Protein 9G8V (pdb70)

Organism: Stenotrophomonas maltophilia (NCBI:txid40324)

Secondary structure (DSSP, 8-state):
-----TTHHHH-HHHH-TTTS--HHHHHTT---TT-EEEEEES-B-TT-TTTTTSB---EE----HHHH-SSSSS-EES-B-----B-STTSSSTT---B----HHHHHHHHHH---SSSSS---TTTTSEEEEEE--BTTB--HHHHHHHHHHHTT---TTS---SS--SEEEE---EESPPPHHHHHHHHHHHHTT-EEEEE--SSSSBGGGEETTT-TTSEEEEEE-TTSSBPSS--BSTT--EEEE---GGGG-TTTTSEEEEEE--SSSGGGS-EEEEEE-SHHHHHHHHHHHHHHHHHHHHHTTPPPPPHHHHHHHHHHHSBPPSSPPPTTS---SSB--HHHHHHHHT-

B-factor: mean 20.04, std 7.78, range [9.19, 60.29]

Nearest PDB structures (foldseek):
  5yl7-assembly1_A  TM=9.697E-01  e=1.138E-49  Pseudoalteromonas arctica
  3lpd-assembly1_A  TM=9.713E-01  e=4.997E-46  Dichelobacter nodosus VCS1703A
  3lpc-assembly1_A  TM=9.741E-01  e=4.131E-45  Dichelobacter nodosus
  3ti7-assembly1_A  TM=9.725E-01  e=9.858E-45  Dichelobacter nodosus VCS1703A
  3lpa-as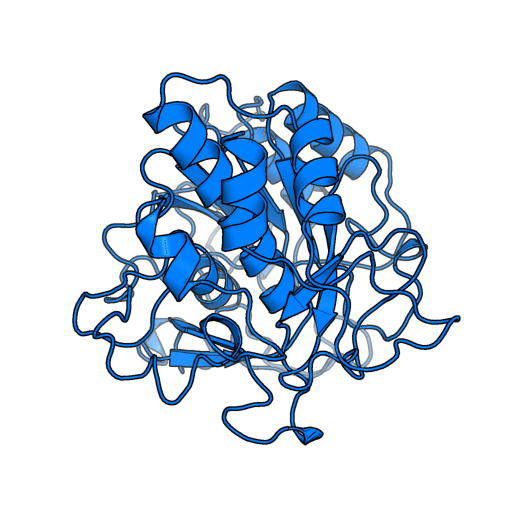sembly1_A  TM=9.717E-01  e=1.724E-44  Dichelobacter nodosus VCS1703A

Foldseek 3Di:
DDAQAPCAVPFALCDPPPFAHQQQVLLVVQFLLAPAEEEEAELFEDAPQVQQPPQEDQAWELQQCCVFQVDDHSDIGTGGHRFFQFAQQAQPLHHRRHGFFGDSLSHFLVFQQAGATSPHHHYHHRSNNHHYRYYHAGHHSGHDPLSSLVSLQQLQQHDDPPDPTNPRRGQEYEAADKDFAADDVSNQVSLVNSLVSQHAYFYELWFQCEASRGMPPLNHPLHAYEWEDFSNLEHAPGTHADPSAAEYGHQANPPVLHPSRRFHKGWGWPARGGDVNTDIDIDTGGGSSNTRSNLRNLLSRQQRSCVVVVHDRDRNVVSSVLQQVQADAGPDDYDPVGHNHRHYGHSNSSNVVSVD

Structure (mmCIF, N/CA/C/O backbone):
data_9G8V
#
_entry.id   9G8V
#
_cell.length_a   60.385
_cell.length_b   86.382
_cell.length_c   131.573
_cell.angle_alpha   90
_cell.angle_beta   90
_cell.angle_gamma   90
#
_symmetry.space_group_name_H-M   'C 2 2 21'
#
loop_
_entity.id
_entity.type
_entity.pdbx_description
1 polymer 'Alkaline serine protease'
2 non-polymer GLYCEROL
3 non-polymer 'CALCIUM ION'
4 non-polymer 'SULFATE ION'
5 water water
#
loop_
_atom_site.group_PDB
_atom_site.id
_atom_site.type_symbol
_atom_site.label_atom_id
_atom_site.label_alt_id
_atom_site.label_comp_id
_atom_site.label_asym_id
_atom_site.label_entity_id
_atom_site.label_seq_id
_atom_site.pdbx_PDB_ins_code
_atom_site.Cartn_x
_atom_site.Cartn_y
_atom_site.Cartn_z
_atom_site.occupancy
_atom_site.B_iso_or_equiv
_atom_site.auth_seq_id
_atom_site.auth_comp_id
_atom_site.auth_asym_id
_atom_site.auth_atom_id
_atom_site.pdbx_PDB_model_num
ATOM 1 N N . LEU A 1 1 ? 4.016 34.057 7.338 1 19.968 1 LEU A N 1
ATOM 2 C CA . LEU A 1 1 ? 5.472 34.384 7.182 1 21.335 1 LEU A CA 1
ATOM 3 C C . LEU A 1 1 ? 6.031 33.589 5.998 1 20.998 1 LEU A C 1
ATOM 4 O O . LEU A 1 1 ? 5.824 32.38 5.942 1 19.814 1 LEU A O 1
ATOM 9 N N . ALA A 1 2 ? 6.704 34.27 5.054 1 21.038 2 ALA A N 1
ATOM 10 C CA . ALA A 1 2 ? 7.386 33.591 3.953 1 21.721 2 ALA A CA 1
ATOM 11 C C . ALA A 1 2 ? 8.879 33.799 4.164 1 20.091 2 ALA A C 1
ATOM 12 O O . ALA A 1 2 ? 9.406 34.859 3.836 1 19.811 2 ALA A O 1
ATOM 14 N N . PRO A 1 3 ? 9.57 32.848 4.837 1 18.928 3 PRO A N 1
ATOM 15 C CA . PRO A 1 3 ? 10.96 33.081 5.252 1 18.656 3 PRO A CA 1
ATOM 16 C C . PRO A 1 3 ? 11.909 33.079 4.053 1 19.281 3 PRO A C 1
ATOM 17 O O . PRO A 1 3 ? 11.576 32.536 2.986 1 17.057 3 PRO A O 1
ATOM 21 N N . ASN A 1 4 ? 13.11 33.645 4.266 1 16.839 4 ASN A N 1
ATOM 22 C CA . ASN A 1 4 ? 14.001 33.91 3.133 1 17.422 4 ASN A CA 1
ATOM 23 C C . ASN A 1 4 ? 15.011 32.76 2.925 1 18.337 4 ASN A C 1
ATOM 24 O O . ASN A 1 4 ? 15.94 32.898 2.124 1 17.9 4 ASN A O 1
ATOM 29 N N . ASP A 1 5 ? 14.85 31.634 3.619 1 15.46 5 ASP A N 1
ATOM 30 C CA . ASP A 1 5 ? 15.826 30.553 3.458 1 14.479 5 ASP A CA 1
ATOM 31 C C . ASP A 1 5 ? 15.905 30.147 1.995 1 15.431 5 ASP A C 1
ATOM 32 O O . ASP A 1 5 ? 14.873 29.84 1.397 1 15.392 5 ASP A O 1
ATOM 37 N N . PRO A 1 6 ? 17.111 30.102 1.372 1 14.478 6 PRO A N 1
ATOM 38 C CA . PRO A 1 6 ? 17.208 29.924 -0.077 1 15.47 6 PRO A CA 1
ATOM 39 C C . PRO A 1 6 ? 16.57 28.664 -0.643 1 17.396 6 PRO A C 1
ATOM 40 O O . PRO A 1 6 ? 16.108 28.677 -1.783 1 17.186 6 PRO A O 1
ATOM 44 N N . TYR A 1 7 ? 16.595 27.552 0.114 1 15.539 7 TYR A N 1
ATOM 45 C CA . TYR A 1 7 ? 16.042 26.335 -0.447 1 14.021 7 TYR A CA 1
ATOM 46 C C . TYR A 1 7 ? 14.591 26.092 -0.008 1 15.934 7 TYR A C 1
ATOM 47 O O . TYR A 1 7 ? 14.013 25.072 -0.398 1 18.308 7 TYR A O 1
ATOM 56 N N . TYR A 1 8 ? 13.989 27 0.771 1 15.259 8 TYR A N 1
ATOM 57 C CA . TYR A 1 8 ? 12.666 26.717 1.338 1 16.146 8 TYR A CA 1
ATOM 58 C C . TYR A 1 8 ? 11.562 26.601 0.27 1 17.19 8 TYR A C 1
ATOM 59 O O . TYR A 1 8 ? 10.773 25.652 0.279 1 16.479 8 TYR A O 1
ATOM 68 N N A GLN A 1 9 ? 11.506 27.564 -0.658 0.2 15.996 9 GLN A N 1
ATOM 69 N N B GLN A 1 9 ? 11.498 27.591 -0.635 0.3 17.067 9 GLN A N 1
ATOM 70 N N C GLN A 1 9 ? 11.524 27.581 -0.631 0.5 18.257 9 GLN A N 1
ATOM 71 C CA A GLN A 1 9 ? 10.419 27.576 -1.632 0.2 14.954 9 GLN A CA 1
ATOM 72 C CA B GLN A 1 9 ? 10.494 27.617 -1.699 0.3 16.874 9 GLN A CA 1
ATOM 73 C CA C GLN A 1 9 ? 10.471 27.641 -1.638 0.5 18.766 9 GLN A CA 1
ATOM 74 C C A GLN A 1 9 ? 10.466 26.335 -2.533 0.2 15.741 9 GLN A C 1
ATOM 75 C C B GLN A 1 9 ? 10.49 26.315 -2.494 0.3 16.757 9 GLN A C 1
ATOM 76 C C C GLN A 1 9 ? 10.477 26.391 -2.541 0.5 17.766 9 GLN A C 1
ATOM 77 O O A GLN A 1 9 ? 9.434 25.685 -2.742 0.2 16.244 9 GLN A O 1
ATOM 78 O O B GLN A 1 9 ? 9.461 25.634 -2.617 0.3 17.477 9 GLN A O 1
ATOM 79 O O C GLN A 1 9 ? 9.424 25.761 -2.751 0.5 19.185 9 GLN A O 1
ATOM 95 N N . ALA A 1 10 ? 11.656 25.996 -3.06 1 16.629 10 ALA A N 1
ATOM 96 C CA . ALA A 1 10 ? 11.762 24.919 -4.02 1 17.886 10 ALA A CA 1
ATOM 97 C C . ALA A 1 10 ? 11.558 23.558 -3.377 1 17.728 10 ALA A C 1
ATOM 98 O O . ALA A 1 10 ? 10.954 22.708 -4.013 1 18.425 10 ALA A O 1
ATOM 100 N N . TYR A 1 11 ? 12.089 23.373 -2.156 1 15.658 11 TYR A N 1
ATOM 101 C CA . TYR A 1 11 ? 12.289 22.033 -1.618 1 14.283 11 TYR A CA 1
ATOM 102 C C . TYR A 1 11 ? 11.193 21.678 -0.611 1 16.413 11 TYR A C 1
ATOM 103 O O . TYR A 1 11 ? 10.82 20.493 -0.472 1 15.194 11 TYR A O 1
ATOM 112 N N . GLN A 1 12 ? 10.72 22.68 0.169 1 13.983 12 GLN A N 1
ATOM 113 C CA . GLN A 1 12 ? 10.044 22.36 1.44 1 12.962 12 GLN A CA 1
ATOM 114 C C . GLN A 1 12 ? 8.499 22.378 1.344 1 15.712 12 GLN A C 1
ATOM 115 O O . GLN A 1 12 ? 7.79 23.004 2.162 1 14.016 12 GLN A O 1
ATOM 121 N N . TRP A 1 13 ? 7.997 21.489 0.492 1 16.624 13 TRP A N 1
ATOM 122 C CA . TRP A 1 13 ? 6.57 21.35 0.22 1 16.685 13 TRP A CA 1
ATOM 123 C C . TRP A 1 13 ? 5.862 20.919 1.491 1 15.048 13 TRP A C 1
ATOM 124 O O . TRP A 1 13 ? 4.708 21.278 1.719 1 14.777 13 TRP A O 1
ATOM 135 N N . HIS A 1 14 ? 6.62 20.22 2.355 1 12.538 14 HIS A N 1
ATOM 136 C CA . HIS A 1 14 ? 6.023 19.702 3.592 1 12.461 14 HIS A CA 1
ATOM 137 C C . HIS A 1 14 ? 5.619 20.821 4.539 1 14.503 14 HIS A C 1
ATOM 138 O O . HIS A 1 14 ? 4.795 20.575 5.447 1 13.134 14 HIS A O 1
ATOM 145 N N . LEU A 1 15 ? 6.217 22.004 4.344 1 12.861 15 LEU A N 1
ATOM 146 C CA . LEU A 1 15 ? 5.889 23.179 5.157 1 13.236 15 LEU A CA 1
ATOM 147 C C . LEU A 1 15 ? 4.756 23.998 4.546 1 13.365 15 LEU A C 1
ATOM 148 O O . LEU A 1 15 ? 3.932 24.529 5.295 1 18.166 15 LEU A O 1
ATOM 153 N N . HIS A 1 16 ? 4.75 24.163 3.217 1 13.099 16 HIS A N 1
ATOM 154 C CA . HIS A 1 16 ? 3.952 25.222 2.583 1 13.648 16 HIS A CA 1
ATOM 155 C C . HIS A 1 16 ? 3.034 24.702 1.466 1 15.943 16 HIS A C 1
ATOM 156 O O . HIS A 1 16 ? 2.248 25.492 0.966 1 16.799 16 HIS A O 1
ATOM 163 N N . ASN A 1 17 ? 3.076 23.412 1.071 1 14.093 17 ASN A N 1
ATOM 164 C CA . ASN A 1 17 ? 2.232 22.954 -0.042 1 14.341 17 ASN A CA 1
ATOM 165 C C . ASN A 1 17 ? 0.77 22.882 0.416 1 15.339 17 ASN A C 1
ATOM 166 O O . ASN A 1 17 ? 0.481 22.51 1.543 1 16.513 17 ASN A O 1
ATOM 171 N N . ALA A 1 18 ? -0.177 23.251 -0.466 1 17.194 18 ALA A N 1
ATOM 172 C CA . ALA A 1 18 ? -1.579 23.359 -0.07 1 18.47 18 ALA A CA 1
ATOM 173 C C . ALA A 1 18 ? -2.255 22.01 0.123 1 24.421 18 ALA A C 1
ATOM 174 O O . ALA A 1 18 ? -3.211 21.927 0.941 1 24.477 18 ALA A O 1
ATOM 176 N N . THR A 1 19 ? -1.767 20.922 -0.535 1 18.734 19 THR A N 1
ATOM 177 C CA . THR A 1 19 ? -2.388 19.62 -0.272 1 21.547 19 THR A CA 1
ATOM 178 C C . THR A 1 19 ? -1.608 18.761 0.722 1 24.182 19 THR A C 1
ATOM 179 O O . THR A 1 19 ? -2.199 17.949 1.438 1 25.672 19 THR A O 1
ATOM 183 N N . GLY A 1 20 ? -0.283 18.852 0.711 1 19.307 20 GLY A N 1
ATOM 184 C CA . GLY A 1 20 ? 0.519 17.952 1.531 1 18.677 20 GLY A CA 1
ATOM 185 C C . GLY A 1 20 ? 1.259 18.665 2.664 1 16.36 20 GLY A C 1
ATOM 186 O O . GLY A 1 20 ? 1.926 18.01 3.462 1 16.654 20 GLY A O 1
ATOM 187 N N . GLY A 1 21 ? 1.176 20 2.755 1 15.17 21 GLY A N 1
ATOM 188 C CA . GLY A 1 21 ? 1.959 20.67 3.781 1 12.827 21 GLY A CA 1
ATOM 189 C C . GLY A 1 21 ? 1.172 20.88 5.085 1 14.132 21 GLY A C 1
ATOM 190 O O . GLY A 1 21 ? -0.023 20.532 5.155 1 15.448 21 GLY A O 1
ATOM 191 N N . ILE A 1 22 ? 1.842 21.454 6.116 1 13.86 22 ILE A N 1
ATOM 192 C CA . ILE A 1 22 ? 1.269 21.551 7.468 1 13.675 22 ILE A CA 1
ATOM 193 C C . ILE A 1 22 ? 0.78 22.971 7.768 1 14.848 22 ILE A C 1
ATOM 194 O O . ILE A 1 22 ? 0.561 23.346 8.935 1 15.006 22 ILE A O 1
ATOM 199 N N . ASN A 1 23 ? 0.666 23.781 6.708 1 15.78 23 ASN A N 1
ATOM 200 C CA . ASN A 1 23 ? 0.172 25.138 6.899 1 14.791 23 ASN A CA 1
ATOM 201 C C . ASN A 1 23 ? 1.125 25.963 7.774 1 16.182 23 ASN A C 1
ATOM 202 O O . ASN A 1 23 ? 0.702 26.797 8.602 1 15.787 23 ASN A O 1
ATOM 207 N N . ALA A 1 24 ? 2.446 25.772 7.617 1 13.799 24 ALA A N 1
ATOM 208 C CA . ALA A 1 24 ? 3.375 26.497 8.474 1 15.981 24 ALA A CA 1
ATOM 209 C C . ALA A 1 24 ? 3.408 28.022 8.255 1 15.289 24 ALA A C 1
ATOM 210 O O . ALA A 1 24 ? 3.539 28.745 9.227 1 15.448 24 ALA A O 1
ATOM 212 N N . PRO A 1 25 ? 3.346 28.589 7.031 1 15.796 25 PRO A N 1
ATOM 213 C CA . PRO A 1 25 ? 3.43 30.049 6.873 1 16.067 25 PRO A CA 1
ATOM 214 C C . PRO A 1 25 ? 2.447 30.807 7.766 1 16.104 25 PRO A C 1
ATOM 215 O O . PRO A 1 25 ? 2.824 31.773 8.421 1 18.483 25 PRO A O 1
ATOM 219 N N . SER A 1 26 ? 1.189 30.358 7.812 1 15.655 26 SER A N 1
ATOM 220 C CA . SER A 1 26 ? 0.176 31.044 8.597 1 16.357 26 SER A CA 1
ATOM 221 C C . SER A 1 26 ? 0.425 30.818 10.085 1 15.864 26 SER A C 1
ATOM 222 O O . SER A 1 26 ? 0.254 31.724 10.914 1 17.095 26 SER A O 1
ATOM 225 N N . ALA A 1 27 ? 0.804 29.586 10.451 1 15.02 27 ALA A N 1
ATOM 226 C CA . ALA A 1 27 ? 1.094 29.321 11.861 1 15.141 27 ALA A CA 1
ATOM 227 C C . ALA A 1 27 ? 2.213 30.235 12.367 1 14.475 27 ALA A C 1
ATOM 228 O O . ALA A 1 27 ? 2.155 30.719 13.506 1 14.677 27 ALA A O 1
ATOM 230 N N . TRP A 1 28 ? 3.24 30.467 11.521 1 14.83 28 TRP A N 1
ATOM 231 C CA . TRP A 1 28 ? 4.382 31.282 11.929 1 16.233 28 TRP A CA 1
ATOM 232 C C . TRP A 1 28 ? 4.019 32.745 12.21 1 17.839 28 TRP A C 1
ATOM 233 O O . TRP A 1 28 ? 4.797 33.466 12.878 1 17.658 28 TRP A O 1
ATOM 244 N N . ASP A 1 29 ? 2.88 33.204 11.665 1 18.177 29 ASP A N 1
ATOM 245 C CA . ASP A 1 29 ? 2.386 34.535 12.016 1 17.704 29 ASP A CA 1
ATOM 246 C C . ASP A 1 29 ? 1.929 34.612 13.474 1 19.33 29 ASP A C 1
ATOM 247 O O . ASP A 1 29 ? 1.828 35.711 14.03 1 19.798 29 ASP A O 1
ATOM 252 N N . VAL A 1 30 ? 1.723 33.453 14.107 1 16.801 30 VAL A N 1
ATOM 253 C CA . VAL A 1 30 ? 1.236 33.368 15.48 1 17.078 30 VAL A CA 1
ATOM 254 C C . VAL A 1 30 ? 2.313 32.919 16.46 1 19.401 30 VAL A C 1
ATOM 255 O O . VAL A 1 30 ? 2.444 33.516 17.519 1 18.759 30 VAL A O 1
ATOM 259 N N . SER A 1 31 ? 3.07 31.848 16.143 1 16.943 31 SER A N 1
ATOM 260 C CA . SER A 1 31 ? 4.034 31.337 17.103 1 16.602 31 SER A CA 1
ATOM 261 C C . SER A 1 31 ? 5.198 30.724 16.314 1 16.946 31 SER A C 1
ATOM 262 O O . SER A 1 31 ? 4.96 30.16 15.236 1 15.785 31 SER A O 1
ATOM 265 N N . GLN A 1 32 ? 6.391 30.73 16.918 1 15.913 32 GLN A N 1
ATOM 266 C CA . GLN A 1 32 ? 7.531 30.029 16.336 1 15.397 32 GLN A CA 1
ATOM 267 C C . GLN A 1 32 ? 8.088 29.051 17.357 1 14.478 32 GLN A C 1
ATOM 268 O O . GLN A 1 32 ? 9.157 28.486 17.127 1 15.859 32 GLN A O 1
ATOM 274 N N . GLY A 1 33 ? 7.431 28.922 18.523 1 15.5 33 GLY A N 1
ATOM 275 C CA . GLY A 1 33 ? 7.821 27.941 19.544 1 16.666 33 GLY A CA 1
ATOM 276 C C . GLY A 1 33 ? 8.826 28.462 20.579 1 16.622 33 GLY A C 1
ATOM 277 O O . GLY A 1 33 ? 9.41 27.698 21.349 1 16.768 33 GLY A O 1
ATOM 278 N N . GLU A 1 34 ? 8.984 29.782 20.655 1 16.644 34 GLU A N 1
ATOM 279 C CA . GLU A 1 34 ? 9.9 30.375 21.609 1 18.599 34 GLU A CA 1
ATOM 280 C C . GLU A 1 34 ? 9.592 29.896 23.031 1 18.665 34 GLU A C 1
ATOM 281 O O . GLU A 1 34 ? 8.43 29.891 23.453 1 19.261 34 GLU A O 1
ATOM 287 N N . GLY A 1 35 ? 10.645 29.492 23.751 1 18.127 35 GLY A N 1
ATOM 288 C CA . GLY A 1 35 ? 10.517 29.189 25.165 1 19.773 35 GLY A CA 1
ATOM 289 C C . GLY A 1 35 ? 10.19 27.716 25.429 1 21.331 35 GLY A C 1
ATOM 290 O O . GLY A 1 35 ? 10.057 27.333 26.599 1 24.319 35 GLY A O 1
ATOM 291 N N . VAL A 1 36 ? 9.996 26.901 24.373 1 18.457 36 VAL A N 1
ATOM 292 C CA . VAL A 1 36 ? 9.709 25.473 24.552 1 17.212 36 VAL A CA 1
ATOM 293 C C . VAL A 1 36 ? 10.957 24.656 24.206 1 17.92 36 VAL A C 1
ATOM 294 O O . VAL A 1 36 ? 11.747 25.045 23.346 1 17.382 36 VAL A O 1
ATOM 298 N N . VAL A 1 37 ? 11.104 23.513 24.874 1 16.854 37 VAL A N 1
ATOM 299 C CA . VAL A 1 37 ? 12.156 22.551 24.633 1 15.422 37 VAL A CA 1
ATOM 300 C C . VAL A 1 37 ? 11.521 21.28 24.082 1 13.973 37 VAL A C 1
ATOM 301 O O . VAL A 1 37 ? 10.625 20.704 24.707 1 14.889 37 VAL A O 1
ATOM 305 N N . VAL A 1 38 ? 12.04 20.829 22.913 1 13.743 38 VAL A N 1
ATOM 306 C CA . VAL A 1 38 ? 11.607 19.575 22.313 1 13.792 38 VAL A CA 1
ATOM 307 C C . VAL A 1 38 ? 12.799 18.641 22.418 1 13.12 38 VAL A C 1
ATOM 308 O O . VAL A 1 38 ? 13.847 18.955 21.869 1 13.249 38 VAL A O 1
ATOM 312 N N . ALA A 1 39 ? 12.612 17.469 23.042 1 13.36 39 ALA A N 1
ATOM 313 C CA . ALA A 1 39 ? 13.712 16.509 23.134 1 13.211 39 ALA A CA 1
ATOM 314 C C . ALA A 1 39 ? 13.606 15.604 21.918 1 13.828 39 ALA A C 1
ATOM 315 O O . ALA A 1 39 ? 12.511 15.081 21.651 1 16.157 39 ALA A O 1
ATOM 317 N N . VAL A 1 40 ? 14.722 15.494 21.155 1 12.713 40 VAL A N 1
ATOM 318 C CA . VAL A 1 40 ? 14.766 14.613 19.988 1 12.867 40 VAL A CA 1
ATOM 319 C C . VAL A 1 40 ? 15.605 13.396 20.364 1 12.776 40 VAL A C 1
ATOM 320 O O . VAL A 1 40 ? 16.823 13.509 20.57 1 14.408 40 VAL A O 1
ATOM 324 N N . LEU A 1 41 ? 14.93 12.268 20.573 1 13.064 41 LEU A N 1
ATOM 325 C CA . LEU A 1 41 ? 15.566 11.01 20.952 1 13.463 41 LEU A CA 1
ATOM 326 C C . LEU A 1 41 ? 15.873 10.262 19.659 1 13.168 41 LEU A C 1
ATOM 327 O O . LEU A 1 41 ? 14.944 9.804 18.98 1 12.877 41 LEU A O 1
ATOM 332 N N . ASP A 1 42 ? 17.183 10.177 19.308 1 12.479 42 ASP A N 1
ATOM 333 C CA . ASP A 1 42 ? 17.515 9.843 17.934 1 12.644 42 ASP A CA 1
ATOM 334 C C . ASP A 1 42 ? 19.002 9.514 17.841 1 14.081 42 ASP A C 1
ATOM 335 O O . ASP A 1 42 ? 19.59 9.069 18.825 1 14.839 42 ASP A O 1
ATOM 340 N N . THR A 1 43 ? 19.587 9.668 16.637 1 13.985 43 THR A N 1
ATOM 341 C CA . THR A 1 43 ? 20.972 9.227 16.403 1 14.441 43 THR A CA 1
ATOM 342 C C . THR A 1 43 ? 21.992 10.222 16.961 1 16.55 43 THR A C 1
ATOM 343 O O . THR A 1 43 ? 23.191 10.007 16.766 1 16.026 43 THR A O 1
ATOM 347 N N . GLY A 1 44 ? 21.523 11.284 17.636 1 14.393 44 GLY A N 1
ATOM 348 C CA . GLY A 1 44 ? 22.394 12.377 18.033 1 16.061 44 GLY A CA 1
ATOM 349 C C . GLY A 1 44 ? 22.346 13.514 17.017 1 14.425 44 GLY A C 1
ATOM 350 O O . GLY A 1 44 ? 21.405 13.603 16.209 1 16.568 44 GLY A O 1
ATOM 351 N N . ILE A 1 45 ? 23.372 14.375 17.018 1 14.311 45 ILE A N 1
ATOM 352 C CA . ILE A 1 45 ? 23.274 15.619 16.271 1 14.747 45 ILE A CA 1
ATOM 353 C C . ILE A 1 45 ? 24.655 16.074 15.815 1 16.129 45 ILE A C 1
ATOM 354 O O . ILE A 1 45 ? 25.671 15.672 16.394 1 17.48 45 ILE A O 1
ATOM 359 N N . LEU A 1 46 ? 24.65 16.934 14.785 1 14.103 46 LEU A N 1
ATOM 360 C CA . LEU A 1 46 ? 25.849 17.624 14.361 1 13.626 46 LEU A CA 1
ATOM 361 C C . LEU A 1 46 ? 25.727 19.023 14.947 1 15.748 46 LEU A C 1
ATOM 362 O O . LEU A 1 46 ? 25.017 19.86 14.386 1 16.186 46 LEU A O 1
ATOM 367 N N . PRO A 1 47 ? 26.272 19.265 16.165 1 16.451 47 PRO A N 1
ATOM 368 C CA . PRO A 1 47 ? 25.917 20.474 16.925 1 17.721 47 PRO A CA 1
ATOM 369 C C . PRO A 1 47 ? 26.376 21.797 16.326 1 17.537 47 PRO A C 1
ATOM 370 O O . PRO A 1 47 ? 25.833 22.848 16.673 1 19.217 47 PRO A O 1
ATOM 374 N N . GLN A 1 48 ? 27.343 21.727 15.398 1 16.669 48 GLN A N 1
ATOM 375 C CA . GLN A 1 48 ? 27.833 22.939 14.76 1 18.87 48 GLN A CA 1
ATOM 376 C C . GLN A 1 48 ? 27.303 23.12 13.332 1 17.457 48 GLN A C 1
ATOM 377 O O . GLN A 1 48 ? 27.803 23.972 12.59 1 18.77 48 GLN A O 1
ATOM 383 N N . HIS A 1 49 ? 26.273 22.345 12.928 1 15.666 49 HIS A N 1
ATOM 384 C CA . HIS A 1 49 ? 25.688 22.637 11.622 1 15.948 49 HIS A CA 1
ATOM 385 C C . HIS A 1 49 ? 25.291 24.116 11.581 1 16.912 49 HIS A C 1
ATOM 386 O O . HIS A 1 49 ? 24.589 24.583 12.462 1 17.045 49 HIS A O 1
ATOM 393 N N . PRO A 1 50 ? 25.691 24.877 10.554 1 15.509 50 PRO A N 1
ATOM 394 C CA . PRO A 1 50 ? 25.475 26.32 10.562 1 18.095 50 PRO A CA 1
ATOM 395 C C . PRO A 1 50 ? 24.01 26.731 10.514 1 18.566 50 PRO A C 1
ATOM 396 O O . PRO A 1 50 ? 23.7 27.885 10.847 1 16.567 50 PRO A O 1
ATOM 400 N N . ASP A 1 51 ? 23.126 25.785 10.143 1 16.607 51 ASP A N 1
ATOM 401 C CA . ASP A 1 51 ? 21.708 26.155 10.122 1 16.165 51 ASP A CA 1
ATOM 402 C C . ASP A 1 51 ? 20.975 25.631 11.366 1 15.01 51 ASP A C 1
ATOM 403 O O . ASP A 1 51 ? 19.737 25.74 11.42 1 14.607 51 ASP A O 1
ATOM 408 N N . LEU A 1 52 ? 21.723 25.046 12.34 1 16.022 52 LEU A N 1
ATOM 409 C CA . LEU A 1 52 ? 21.148 24.626 13.624 1 14.992 52 LEU A CA 1
ATOM 410 C C . LEU A 1 52 ? 21.706 25.409 14.815 1 17.992 52 LEU A C 1
ATOM 411 O O . LEU A 1 52 ? 20.992 25.601 15.799 1 19.152 52 LEU A O 1
ATOM 416 N N . VAL A 1 53 ? 22.962 25.873 14.735 1 18.849 53 VAL A N 1
ATOM 417 C CA . VAL A 1 53 ? 23.577 26.58 15.855 1 20.353 53 VAL A CA 1
ATOM 418 C C . VAL A 1 53 ? 22.691 27.726 16.301 1 20.647 53 VAL A C 1
ATOM 419 O O . VAL A 1 53 ? 22.253 28.553 15.496 1 21.35 53 VAL A O 1
ATOM 423 N N . GLY A 1 54 ? 22.559 27.823 17.616 1 20.696 54 GLY A N 1
ATOM 424 C CA . GLY A 1 54 ? 21.706 28.862 18.161 1 19.383 54 GLY A CA 1
ATOM 425 C C . GLY A 1 54 ? 20.426 28.248 18.721 1 18.7 54 GLY A C 1
ATOM 426 O O . GLY A 1 54 ? 19.829 28.861 19.595 1 21.06 54 GLY A O 1
ATOM 427 N N . ASN A 1 55 ? 19.977 27.084 18.185 1 16.998 55 ASN A N 1
ATOM 428 C CA . ASN A 1 55 ? 18.708 26.468 18.599 1 16.512 55 ASN A CA 1
ATOM 429 C C . ASN A 1 55 ? 18.916 25.133 19.326 1 16.342 55 ASN A C 1
ATOM 430 O O . ASN A 1 55 ? 17.949 24.407 19.568 1 17.955 55 ASN A O 1
ATOM 435 N N . LEU A 1 56 ? 20.17 24.805 19.704 1 16.437 56 LEU A N 1
ATOM 436 C CA . LEU A 1 56 ? 20.41 23.514 20.325 1 16.291 56 LEU A CA 1
ATOM 437 C C . LEU A 1 56 ? 20.858 23.671 21.777 1 17.462 56 LEU A C 1
ATOM 438 O O . LEU A 1 56 ? 21.591 24.612 22.121 1 19.613 56 LEU A O 1
ATOM 443 N N . LEU A 1 57 ? 20.456 22.69 22.595 1 14.959 57 LEU A N 1
ATOM 444 C CA . LEU A 1 57 ? 21.007 22.508 23.942 1 15.399 57 LEU A CA 1
ATOM 445 C C . LEU A 1 57 ? 22.047 21.391 23.873 1 16.919 57 LEU A C 1
ATOM 446 O O . LEU A 1 57 ? 22.094 20.646 22.879 1 18.017 57 LEU A O 1
ATOM 451 N N . GLU A 1 58 ? 22.88 21.256 24.932 1 15.864 58 GLU A N 1
ATOM 452 C CA . GLU A 1 58 ? 23.952 20.269 24.893 1 17.023 58 GLU A CA 1
ATOM 453 C C . GLU A 1 58 ? 23.402 18.842 24.821 1 16.827 58 GLU A C 1
ATOM 454 O O . GLU A 1 58 ? 23.914 17.989 24.081 1 18.495 58 GLU A O 1
ATOM 460 N N . GLY A 1 59 ? 22.395 18.534 25.642 1 16.841 59 GLY A N 1
ATOM 461 C CA . GLY A 1 59 ? 21.836 17.18 25.592 1 16.659 59 GLY A CA 1
ATOM 462 C C . GLY A 1 59 ? 22.8 16.104 26.12 1 17.4 59 GLY A C 1
ATOM 463 O O . GLY A 1 59 ? 23.718 16.371 26.906 1 17.746 59 GLY A O 1
ATOM 464 N N . TYR A 1 60 ? 22.537 14.851 25.761 1 16.951 60 TYR A N 1
ATOM 465 C CA . TYR A 1 60 ? 23.238 13.77 26.441 1 17.763 60 TYR A CA 1
ATOM 466 C C . TYR A 1 60 ? 23.209 12.544 25.542 1 17.404 60 TYR A C 1
ATOM 467 O O . TYR A 1 60 ? 22.365 12.457 24.641 1 17.833 60 TYR A O 1
ATOM 476 N N . ASP A 1 61 ? 24.15 11.612 25.78 1 16.793 61 ASP A N 1
ATOM 477 C CA . ASP A 1 61 ? 24.247 10.418 24.968 1 16.105 61 ASP A CA 1
ATOM 478 C C . ASP A 1 61 ? 24.036 9.217 25.889 1 17.636 61 ASP A C 1
ATOM 479 O O . ASP A 1 61 ? 24.883 8.927 26.75 1 18.067 61 ASP A O 1
ATOM 484 N N . PHE A 1 62 ? 22.858 8.592 25.757 1 15.572 62 PHE A N 1
ATOM 485 C CA . PHE A 1 62 ? 22.397 7.498 26.596 1 15.715 62 PHE A CA 1
ATOM 486 C C . PHE A 1 62 ? 22.847 6.146 26.077 1 16.384 62 PHE A C 1
ATOM 487 O O . PHE A 1 62 ? 22.477 5.143 26.696 1 15.769 62 PHE A O 1
ATOM 495 N N . ILE A 1 63 ? 23.596 6.086 24.941 1 16.07 63 ILE A N 1
ATOM 496 C CA . ILE A 1 63 ? 23.96 4.759 24.421 1 15.216 63 ILE A CA 1
ATOM 497 C C . ILE A 1 63 ? 24.98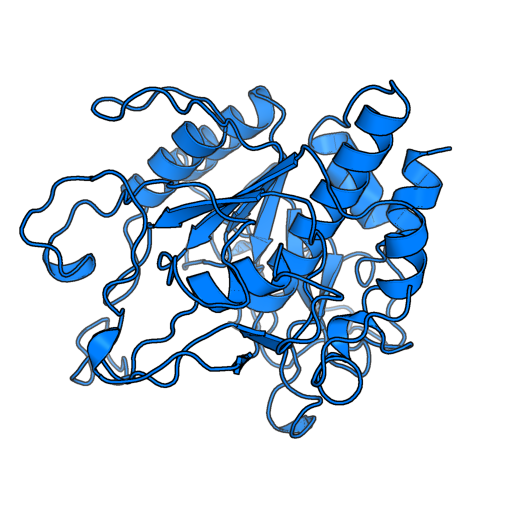 4.107 25.351 1 16.972 63 ILE A C 1
ATOM 498 O O . ILE A 1 63 ? 26.027 4.682 25.586 1 18.667 63 ILE A O 1
ATOM 503 N N . SER A 1 64 ? 24.645 2.932 25.872 1 16.745 64 SER A N 1
ATOM 504 C CA . SER A 1 64 ? 25.469 2.312 26.898 1 19.345 64 SER A CA 1
ATOM 505 C C . SER A 1 64 ? 26.228 1.111 26.314 1 20.543 64 SER A C 1
ATOM 506 O O . SER A 1 64 ? 26.371 0.08 26.965 1 21.805 64 SER A O 1
ATOM 509 N N . ASP A 1 65 ? 26.808 1.295 25.114 1 18.92 65 ASP A N 1
ATOM 510 C CA . ASP A 1 65 ? 27.534 0.242 24.424 1 18.246 65 ASP A CA 1
ATOM 511 C C . ASP A 1 65 ? 28.5 0.891 23.441 1 18.172 65 ASP A C 1
ATOM 512 O O . ASP A 1 65 ? 28.092 1.539 22.462 1 19.505 65 ASP A O 1
ATOM 517 N N . ALA A 1 66 ? 29.807 0.698 23.663 1 16.879 66 ALA A N 1
ATOM 518 C CA . ALA A 1 66 ? 30.804 1.402 22.882 1 17.772 66 ALA A CA 1
ATOM 519 C C . ALA A 1 66 ? 30.713 1.037 21.391 1 18.296 66 ALA A C 1
ATOM 520 O O . ALA A 1 66 ? 30.963 1.887 20.548 1 19.552 66 ALA A O 1
ATOM 522 N N . ALA A 1 67 ? 30.38 -0.22 21.053 1 17.459 67 ALA A N 1
ATOM 523 C CA . ALA A 1 67 ? 30.321 -0.615 19.65 1 20.119 67 ALA A CA 1
ATOM 524 C C . ALA A 1 67 ? 29.164 0.11 18.945 1 23.876 67 ALA A C 1
ATOM 525 O O . ALA A 1 67 ? 29.282 0.403 17.744 1 23.291 67 ALA A O 1
ATOM 527 N N . THR A 1 68 ? 28.068 0.382 19.686 1 20.596 68 THR A N 1
ATOM 528 C CA . THR A 1 68 ? 26.911 1.068 19.109 1 18.406 68 THR A CA 1
ATOM 529 C C . THR A 1 68 ? 27.195 2.57 19.039 1 18.335 68 THR A C 1
ATOM 530 O O . THR A 1 68 ? 26.89 3.213 18.032 1 18.284 68 THR A O 1
ATOM 534 N N . SER A 1 69 ? 27.733 3.138 20.115 1 16.283 69 SER A N 1
ATOM 535 C CA . SER A 1 69 ? 27.942 4.598 20.168 1 18.006 69 SER A CA 1
ATOM 536 C C . SER A 1 69 ? 29.168 5.081 19.369 1 18.256 69 SER A C 1
ATOM 537 O O . SER A 1 69 ? 29.3 6.28 19.093 1 17.24 69 SER A O 1
ATOM 540 N N . ARG A 1 70 ? 30.113 4.162 19.098 1 17.319 70 ARG A N 1
ATOM 541 C CA . ARG A 1 70 ? 31.413 4.456 18.498 1 17.333 70 ARG A CA 1
ATOM 542 C C . ARG A 1 70 ? 32.263 5.351 19.395 1 19.022 70 ARG A C 1
ATOM 543 O O . ARG A 1 70 ? 33.222 5.958 18.911 1 20.992 70 ARG A O 1
ATOM 551 N N . ARG A 1 71 ? 31.924 5.393 20.692 1 17.904 71 ARG A N 1
ATOM 552 C CA . ARG A 1 71 ? 32.732 6.115 21.674 1 19.413 71 ARG A CA 1
ATOM 553 C C . ARG A 1 71 ? 33.734 5.135 22.291 1 22.183 71 ARG A C 1
ATOM 554 O O . ARG A 1 71 ? 33.688 3.949 21.978 1 21.329 71 ARG A O 1
ATOM 562 N N . ALA A 1 72 ? 34.578 5.643 23.202 1 23.073 72 ALA A N 1
ATOM 563 C CA . ALA A 1 72 ? 35.643 4.824 23.774 1 27.862 72 ALA A CA 1
ATOM 564 C C . ALA A 1 72 ? 35.128 3.838 24.834 1 28.985 72 ALA A C 1
ATOM 565 O O . ALA A 1 72 ? 35.723 2.77 25.008 1 28.057 72 ALA A O 1
ATOM 567 N N . THR A 1 73 ? 34.051 4.184 25.562 1 23.716 73 THR A N 1
ATOM 568 C CA . THR A 1 73 ? 33.544 3.353 26.653 1 23.623 73 THR A CA 1
ATOM 569 C C . THR A 1 73 ? 32.046 3.097 26.505 1 25.289 73 THR A C 1
ATOM 570 O O . THR A 1 73 ? 31.373 3.727 25.67 1 22.265 73 THR A O 1
ATOM 574 N N . ASN A 1 74 ? 31.545 2.215 27.386 1 24.316 74 ASN A N 1
ATOM 575 C CA . ASN A 1 74 ? 30.142 1.836 27.418 1 25.79 74 ASN A CA 1
ATOM 576 C C . ASN A 1 74 ? 29.345 2.849 28.226 1 21.763 74 ASN A C 1
ATOM 577 O O . ASN A 1 74 ? 28.163 2.632 28.472 1 25.405 74 ASN A O 1
ATOM 582 N N . ASP A 1 75 ? 29.991 3.925 28.679 1 22.749 75 ASP A N 1
ATOM 583 C CA . ASP A 1 75 ? 29.305 4.863 29.561 1 22.316 75 ASP A CA 1
ATOM 584 C C . ASP A 1 75 ? 28.379 5.792 28.772 1 22.299 75 ASP A C 1
ATOM 585 O O . ASP A 1 75 ? 28.594 6.025 27.576 1 22.382 75 ASP A O 1
ATOM 590 N N . ARG A 1 76 ? 27.37 6.318 29.475 1 19.855 76 ARG A N 1
ATOM 591 C CA . ARG A 1 76 ? 26.594 7.444 28.979 1 19.457 76 ARG A CA 1
ATOM 592 C C . ARG A 1 76 ? 27.411 8.696 29.258 1 20.504 76 ARG A C 1
ATOM 593 O O . ARG A 1 76 ? 28.164 8.736 30.234 1 22.445 76 ARG A O 1
ATOM 601 N N . VAL A 1 77 ? 27.313 9.701 28.39 1 17.742 77 VAL A N 1
ATOM 602 C CA . VAL A 1 77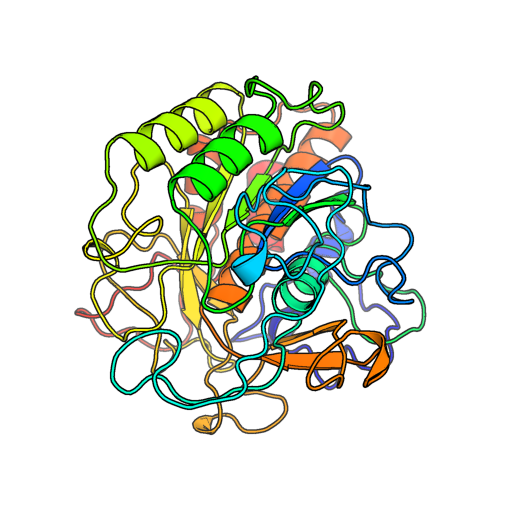 ? 28.157 10.897 28.498 1 17.596 77 VAL A CA 1
ATOM 603 C C . VAL A 1 77 ? 27.362 12.14 28.125 1 17.737 77 VAL A C 1
ATOM 604 O O . VAL A 1 77 ? 26.444 12.064 27.315 1 17.08 77 VAL A O 1
ATOM 608 N N . PRO A 1 78 ? 27.728 13.327 28.631 1 18.649 78 PRO A N 1
ATOM 609 C CA . PRO A 1 78 ? 27.099 14.584 28.196 1 18.325 78 PRO A CA 1
ATOM 610 C C . PRO A 1 78 ? 27.347 14.844 26.705 1 20.134 78 PRO A C 1
ATOM 611 O O . PRO A 1 78 ? 28.357 14.391 26.142 1 18.714 78 PRO A O 1
ATOM 615 N N . GLY A 1 79 ? 26.457 15.656 26.116 1 16.824 79 GLY A N 1
ATOM 616 C CA . GLY A 1 79 ? 26.498 15.995 24.697 1 15.853 79 GLY A CA 1
ATOM 617 C C . GLY A 1 79 ? 25.847 14.9 23.864 1 16.701 79 GLY A C 1
ATOM 618 O O . GLY A 1 79 ? 25.712 13.788 24.346 1 17.277 79 GLY A O 1
ATOM 619 N N . ALA A 1 80 ? 25.556 15.203 22.589 1 15.386 80 ALA A N 1
ATOM 620 C CA . ALA A 1 80 ? 24.828 14.228 21.79 1 14.756 80 ALA A CA 1
ATOM 621 C C . ALA A 1 80 ? 25.437 14.128 20.394 1 16.437 80 ALA A C 1
ATOM 622 O O . ALA A 1 80 ? 24.742 13.76 19.454 1 15.625 80 ALA A O 1
ATOM 624 N N . GLN A 1 81 ? 26.739 14.436 20.258 1 15.968 81 GLN A N 1
ATOM 625 C CA . GLN A 1 81 ? 27.425 14.339 18.968 1 16.896 81 GLN A CA 1
ATOM 626 C C . GLN A 1 81 ? 27.082 13.013 18.298 1 17.543 81 GLN A C 1
ATOM 627 O O . GLN A 1 81 ? 27.218 11.953 18.922 1 17.58 81 GLN A O 1
ATOM 633 N N . ASP A 1 82 ? 26.653 13.064 17.02 1 14.14 82 ASP A N 1
ATOM 634 C CA . ASP A 1 82 ? 26.459 11.819 16.314 1 13.831 82 ASP A CA 1
ATOM 635 C C . ASP A 1 82 ? 27.819 11.365 15.796 1 16.04 82 ASP A C 1
ATOM 636 O O . ASP A 1 82 ? 28.436 12.107 15.04 1 15.299 82 ASP A O 1
ATOM 641 N N . TYR A 1 83 ? 28.268 10.148 16.178 1 17.244 83 TYR A N 1
ATOM 642 C CA . TYR A 1 83 ? 29.579 9.712 15.673 1 18.068 83 TYR A CA 1
ATOM 643 C C . TYR A 1 83 ? 29.474 9.024 14.31 1 20.205 83 TYR A C 1
ATOM 644 O O . TYR A 1 83 ? 30.507 8.648 13.712 1 18.092 83 TYR A O 1
ATOM 653 N N . GLY A 1 84 ? 28.23 8.846 13.827 1 18.777 84 GLY A N 1
ATOM 654 C CA . GLY A 1 84 ? 27.976 8.121 12.591 1 16.06 84 GLY A CA 1
ATOM 655 C C . GLY A 1 84 ? 27.427 6.733 12.897 1 17.036 84 GLY A C 1
ATOM 656 O O . GLY A 1 84 ? 28.036 5.989 13.663 1 18.855 84 GLY A O 1
ATOM 657 N N . ASP A 1 85 ? 26.309 6.387 12.262 1 14.505 85 ASP A N 1
ATOM 658 C CA . ASP A 1 85 ? 25.682 5.086 12.456 1 15.472 85 ASP A CA 1
ATOM 659 C C . ASP A 1 85 ? 25.887 4.166 11.253 1 16.488 85 ASP A C 1
ATOM 660 O O . ASP A 1 85 ? 25.14 3.196 11.077 1 17.312 85 ASP A O 1
ATOM 665 N N . TRP A 1 86 ? 26.927 4.426 10.445 1 15.676 86 TRP A N 1
ATOM 666 C CA . TRP A 1 86 ? 27.157 3.617 9.244 1 17.236 86 TRP A CA 1
ATOM 667 C C . TRP A 1 86 ? 27.406 2.165 9.642 1 16.969 86 TRP A C 1
ATOM 668 O O . TRP A 1 86 ? 27.812 1.899 10.772 1 17.663 86 TRP A O 1
ATOM 679 N N . VAL A 1 87 ? 27.096 1.255 8.719 1 17.26 87 VAL A N 1
ATOM 680 C CA . VAL A 1 87 ? 27.479 -0.144 8.903 1 18.281 87 VAL A CA 1
ATOM 681 C C . VAL A 1 87 ? 28.24 -0.597 7.673 1 17.715 87 VAL A C 1
ATOM 682 O O . VAL A 1 87 ? 27.737 -0.51 6.554 1 19.58 87 VAL A O 1
ATOM 686 N N . GLU A 1 88 ? 29.459 -1.117 7.877 1 18.921 88 GLU A N 1
ATOM 687 C CA . GLU A 1 88 ? 30.356 -1.355 6.743 1 20.532 88 GLU A CA 1
ATOM 688 C C . GLU A 1 88 ? 29.918 -2.57 5.916 1 22.644 88 GLU A C 1
ATOM 689 O O . GLU A 1 88 ? 30.029 -2.562 4.677 1 22.657 88 GLU A O 1
ATOM 695 N N . ASN A 1 89 ? 29.375 -3.598 6.583 1 22.47 89 ASN A N 1
ATOM 696 C CA . ASN A 1 89 ? 29.165 -4.888 5.931 1 23.813 89 ASN A CA 1
ATOM 697 C C . ASN A 1 89 ? 27.714 -5.357 6.046 1 22.35 89 ASN A C 1
ATOM 698 O O . ASN A 1 89 ? 27.025 -5.082 7.028 1 20.582 89 ASN A O 1
ATOM 703 N N . ASP A 1 90 ? 27.262 -6.093 5.023 1 20.847 90 ASP A N 1
ATOM 704 C CA . ASP A 1 90 ? 25.994 -6.817 5.073 1 23.558 90 ASP A CA 1
ATOM 705 C C . ASP A 1 90 ? 25.944 -7.712 6.311 1 21.596 90 ASP A C 1
ATOM 706 O O . ASP A 1 90 ? 26.992 -8.167 6.752 1 21.656 90 ASP A O 1
ATOM 711 N N . ASN A 1 91 ? 24.728 -7.884 6.86 1 20.624 91 ASN A N 1
ATOM 712 C CA . ASN A 1 91 ? 24.344 -8.844 7.905 1 22.763 91 ASN A CA 1
ATOM 713 C C . ASN A 1 91 ? 24.93 -8.493 9.277 1 23.89 91 ASN A C 1
ATOM 714 O O . ASN A 1 91 ? 24.866 -9.302 10.203 1 21.447 91 ASN A O 1
ATOM 719 N N . GLU A 1 92 ? 25.485 -7.286 9.437 1 21.289 92 GLU A N 1
ATOM 720 C CA . GLU A 1 92 ? 26.005 -6.953 10.748 1 21.132 92 GLU A CA 1
ATOM 721 C C . GLU A 1 92 ? 24.876 -6.708 11.738 1 22.653 92 GLU A C 1
ATOM 722 O O . GLU A 1 92 ? 25.031 -7.052 12.893 1 24.558 92 GLU A O 1
ATOM 728 N N . CYS A 1 93 ? 23.741 -6.148 11.306 1 22.463 93 CYS A N 1
ATOM 729 C CA . CYS A 1 93 ? 22.679 -5.787 12.247 1 24.476 93 CYS A CA 1
ATOM 730 C C . CYS A 1 93 ? 21.683 -6.935 12.484 1 31.145 93 CYS A C 1
ATOM 731 O O . CYS A 1 93 ? 21.117 -7.059 13.57 1 30.98 93 CYS A O 1
ATOM 734 N N . TYR A 1 94 ? 21.441 -7.758 11.466 1 31.449 94 TYR A N 1
ATOM 735 C CA . TYR A 1 94 ? 20.484 -8.866 11.504 1 34.509 94 TYR A CA 1
ATOM 736 C C . TYR A 1 94 ? 20.621 -9.572 10.156 1 35.431 94 TYR A C 1
ATOM 737 O O . TYR A 1 94 ? 21.287 -9.028 9.276 1 30.755 94 TYR A O 1
ATOM 746 N N . THR A 1 95 ? 19.978 -10.744 9.964 1 40.057 95 THR A N 1
ATOM 747 C CA . THR A 1 95 ? 20.238 -11.505 8.741 1 39.448 95 THR A CA 1
ATOM 748 C C . THR A 1 95 ? 19.584 -10.812 7.562 1 38.779 95 THR A C 1
ATOM 749 O O . THR A 1 95 ? 18.392 -10.516 7.601 1 39.664 95 THR A O 1
ATOM 753 N N . GLY A 1 96 ? 20.387 -10.616 6.508 1 40.806 96 GLY A N 1
ATOM 754 C CA . GLY A 1 96 ? 19.944 -9.852 5.356 1 37.279 96 GLY A CA 1
ATOM 755 C C . GLY A 1 96 ? 20.017 -8.339 5.549 1 32.848 96 GLY A C 1
ATOM 756 O O . GLY A 1 96 ? 19.624 -7.612 4.636 1 34.448 96 GLY A O 1
ATOM 757 N N . SER A 1 97 ? 20.549 -7.836 6.691 1 28.633 97 SER A N 1
ATOM 758 C CA . SER A 1 97 ? 20.751 -6.386 6.765 1 25.602 97 SER A CA 1
ATOM 759 C C . SER A 1 97 ? 21.763 -5.959 5.706 1 25.921 97 SER A C 1
ATOM 760 O O . SER A 1 97 ? 22.681 -6.709 5.372 1 21.874 97 SER A O 1
ATOM 763 N N . VAL A 1 98 ? 21.625 -4.727 5.193 1 23.696 98 VAL A N 1
ATOM 764 C CA . VAL A 1 98 ? 22.477 -4.306 4.097 1 26.012 98 VAL A CA 1
ATOM 765 C C . VAL A 1 98 ? 23.351 -3.152 4.594 1 25.382 98 VAL A C 1
ATOM 766 O O . VAL A 1 98 ? 22.873 -2.269 5.325 1 24.947 98 VAL A O 1
ATOM 770 N N . ALA A 1 99 ? 24.623 -3.172 4.178 1 22.008 99 ALA A N 1
ATOM 771 C CA . ALA A 1 99 ? 25.575 -2.137 4.534 1 20.884 99 ALA A CA 1
ATOM 772 C C . ALA A 1 99 ? 24.978 -0.783 4.14 1 22.914 99 ALA A C 1
ATOM 773 O O . ALA A 1 99 ? 24.376 -0.654 3.058 1 23.922 99 ALA A O 1
ATOM 775 N N . GLU A 1 100 ? 25.212 0.239 4.98 1 22.894 100 GLU A N 1
ATOM 776 C CA . GLU A 1 100 ? 24.755 1.572 4.613 1 22.673 100 GLU A CA 1
ATOM 777 C C . GLU A 1 100 ? 25.629 2.64 5.248 1 21.216 100 GLU A C 1
ATOM 778 O O . GLU A 1 100 ? 26.358 2.417 6.224 1 19.85 100 GLU A O 1
ATOM 784 N N . ASP A 1 101 ? 25.531 3.818 4.639 1 17.437 101 ASP A N 1
ATOM 785 C CA . ASP A 1 101 ? 26.311 4.957 5.063 1 17.944 101 ASP A CA 1
ATOM 786 C C . ASP A 1 101 ? 25.616 5.57 6.282 1 16.393 101 ASP A C 1
ATOM 787 O O . ASP A 1 101 ? 24.459 5.25 6.566 1 17.644 101 ASP A O 1
ATOM 792 N N . SER A 1 102 ? 26.347 6.455 6.97 1 15.779 102 SER A N 1
ATOM 793 C CA . SER A 1 102 ? 25.779 7.186 8.092 1 15.964 102 SER A CA 1
ATOM 794 C C . SER A 1 102 ? 24.545 7.969 7.64 1 15.664 102 SER A C 1
ATOM 795 O O . SER A 1 102 ? 24.523 8.475 6.528 1 16.611 102 SER A O 1
ATOM 798 N N . SER A 1 103 ? 23.532 8.005 8.516 1 14.635 103 SER A N 1
ATOM 799 C CA . SER A 1 103 ? 22.24 8.603 8.21 1 14.067 103 SER A CA 1
ATOM 800 C C . SER A 1 103 ? 22.206 10.088 8.556 1 14.51 103 SER A C 1
ATOM 801 O O . SER A 1 103 ? 21.478 10.844 7.89 1 13.747 103 SER A O 1
ATOM 804 N N . TRP A 1 104 ? 22.871 10.469 9.653 1 13.791 104 TRP A N 1
ATOM 805 C CA . TRP A 1 104 ? 22.657 11.787 10.288 1 13.965 104 TRP A CA 1
ATOM 806 C C . TRP A 1 104 ? 21.17 12.034 10.528 1 13.771 104 TRP A C 1
ATOM 807 O O . TRP A 1 104 ? 20.695 13.159 10.408 1 13.902 104 TRP A O 1
ATOM 818 N N . HIS A 1 105 ? 20.438 10.947 10.844 1 14.528 105 HIS A N 1
ATOM 819 C CA . HIS A 1 105 ? 18.978 10.955 10.968 1 13.575 105 HIS A CA 1
ATOM 820 C C . HIS A 1 105 ? 18.528 11.994 12.002 1 13.816 105 HIS A C 1
ATOM 821 O O . HIS A 1 105 ? 17.606 12.782 11.75 1 13.298 105 HIS A O 1
ATOM 828 N N . GLY A 1 106 ? 19.254 12.046 13.134 1 13.906 106 GLY A N 1
ATOM 829 C CA . GLY A 1 106 ? 18.921 12.888 14.262 1 13.44 106 GLY A CA 1
ATOM 830 C C . GLY A 1 106 ? 19.035 14.358 13.906 1 13.973 106 GLY A C 1
ATOM 831 O O . GLY A 1 106 ? 18.286 15.17 14.455 1 14.127 106 GLY A O 1
ATOM 832 N N . THR A 1 107 ? 19.977 14.67 12.991 1 13.461 107 THR A N 1
ATOM 833 C CA . THR A 1 107 ? 20.222 16.052 12.583 1 13.243 107 THR A CA 1
ATOM 834 C C . THR A 1 107 ? 19.095 16.51 11.658 1 14.139 107 THR A C 1
ATOM 835 O O . THR A 1 107 ? 18.664 17.677 11.7 1 14.203 107 THR A O 1
ATOM 839 N N . HIS A 1 108 ? 18.604 15.562 10.819 1 14.21 108 HIS A N 1
ATOM 840 C CA . HIS A 1 108 ? 17.492 15.857 9.909 1 13.408 108 HIS A CA 1
ATOM 841 C C . HIS A 1 108 ? 16.195 16.088 10.712 1 13.841 108 HIS A C 1
ATOM 842 O O . HIS A 1 108 ? 15.47 17.095 10.497 1 12.619 108 HIS A O 1
ATOM 849 N N . VAL A 1 109 ? 15.909 15.172 11.648 1 12.588 109 VAL A N 1
ATOM 850 C CA . VAL A 1 109 ? 14.718 15.291 12.498 1 14.243 109 VAL A CA 1
ATOM 851 C C . VAL A 1 109 ? 14.78 16.569 13.335 1 13.784 109 VAL A C 1
ATOM 852 O O . VAL A 1 109 ? 13.802 17.319 13.43 1 12.319 109 VAL A O 1
ATOM 856 N N . ALA A 1 110 ? 15.956 16.887 13.903 1 14.452 110 ALA A N 1
ATOM 857 C CA . ALA A 1 110 ? 16.08 18.098 14.693 1 13.055 110 ALA A CA 1
ATOM 858 C C . ALA A 1 110 ? 15.851 19.309 13.802 1 14.133 110 ALA A C 1
ATOM 859 O O . ALA A 1 110 ? 15.308 20.327 14.272 1 13.16 110 ALA A O 1
ATOM 861 N N . GLY A 1 111 ? 16.27 19.219 12.52 1 12.457 111 GLY A N 1
ATOM 862 C CA . GLY A 1 111 ? 16 20.301 11.579 1 12.811 111 GLY A CA 1
ATOM 863 C C . GLY A 1 111 ? 14.499 20.546 11.367 1 11.71 111 GLY A C 1
ATOM 864 O O . GLY A 1 111 ? 14.01 21.699 11.386 1 12.103 111 GLY A O 1
ATOM 865 N N . THR A 1 112 ? 13.72 19.465 11.165 1 11.371 112 THR A N 1
ATOM 866 C CA . THR A 1 112 ? 12.281 19.662 11.033 1 11.991 112 THR A CA 1
ATOM 867 C C . THR A 1 112 ? 11.773 20.384 12.274 1 12.383 112 THR A C 1
ATOM 868 O O . THR A 1 112 ? 10.901 21.262 12.182 1 13.379 112 THR A O 1
ATOM 872 N N . VAL A 1 113 ? 12.277 19.985 13.442 1 11.644 113 VAL A N 1
ATOM 873 C CA . VAL A 1 113 ? 11.795 20.608 14.678 1 13.02 113 VAL A CA 1
ATOM 874 C C . VAL A 1 113 ? 12.173 22.086 14.769 1 13.289 113 VAL A C 1
ATOM 875 O O . VAL A 1 113 ? 11.304 22.91 15.067 1 13.23 113 VAL A O 1
ATOM 879 N N . ALA A 1 114 ? 13.456 22.407 14.584 1 12.538 114 ALA A N 1
ATOM 880 C CA . ALA A 1 114 ? 13.89 23.758 14.944 1 12.865 114 ALA A CA 1
ATOM 881 C C . ALA A 1 114 ? 15.025 24.288 14.09 1 13.008 114 ALA A C 1
ATOM 882 O O . ALA A 1 114 ? 15.775 25.131 14.574 1 14.016 114 ALA A O 1
ATOM 884 N N . GLU A 1 115 ? 15.103 23.897 12.808 1 12.675 115 GLU A N 1
ATOM 885 C CA . GLU A 1 115 ? 16.132 24.482 11.951 1 12.721 115 GLU A CA 1
ATOM 886 C C . GLU A 1 115 ? 15.982 26.013 11.922 1 12.994 115 GLU A C 1
ATOM 887 O O . GLU A 1 115 ? 14.855 26.551 11.828 1 12.961 115 GLU A O 1
ATOM 893 N N . GLN A 1 116 ? 17.12 26.719 12.019 1 13.864 116 GLN A N 1
ATOM 894 C CA . GLN A 1 116 ? 17.047 28.19 11.992 1 14.544 116 GLN A CA 1
ATOM 895 C C . GLN A 1 116 ? 16.387 28.652 10.701 1 12.933 116 GLN A C 1
ATOM 896 O O . GLN A 1 116 ? 16.744 28.217 9.591 1 14.274 116 GLN A O 1
ATOM 902 N N . THR A 1 117 ? 15.481 29.619 10.848 1 14.706 117 THR A N 1
ATOM 903 C CA . THR A 1 117 ? 14.634 30.024 9.746 1 14.091 117 THR A CA 1
ATOM 904 C C . THR A 1 117 ? 14.678 31.538 9.561 1 15.449 117 THR A C 1
ATOM 905 O O . THR A 1 117 ? 14.946 32.278 10.512 1 16.584 117 THR A O 1
ATOM 909 N N . ASN A 1 118 ? 14.436 31.958 8.31 1 15.845 118 ASN A N 1
ATOM 910 C CA . ASN A 1 118 ? 14.516 33.36 7.941 1 16.445 118 ASN A CA 1
ATOM 911 C C . ASN A 1 118 ? 15.909 33.902 8.224 1 17.251 118 ASN A C 1
ATOM 912 O O . ASN A 1 118 ? 16.041 35.093 8.498 1 16.918 118 ASN A O 1
ATOM 917 N N . ASN A 1 119 ? 16.957 33.043 8.114 1 14.451 119 ASN A N 1
ATOM 918 C CA . ASN A 1 119 ? 18.324 33.468 8.378 1 15.7 119 ASN A CA 1
ATOM 919 C C . ASN A 1 119 ? 19.143 33.479 7.09 1 15.886 119 ASN A C 1
ATOM 920 O O . ASN A 1 119 ? 20.377 33.619 7.162 1 17.363 119 ASN A O 1
ATOM 925 N N . GLY A 1 120 ? 18.488 33.423 5.931 1 15.549 120 GLY A N 1
ATOM 926 C CA . GLY A 1 120 ? 19.26 33.51 4.684 1 14.911 120 GLY A CA 1
ATOM 927 C C . GLY A 1 120 ? 20.188 32.309 4.448 1 15.543 120 GLY A C 1
ATOM 928 O O . GLY A 1 120 ? 21.123 32.412 3.653 1 17.219 120 GLY A O 1
ATOM 929 N N . VAL A 1 121 ? 19.94 31.173 5.112 1 14.985 121 VAL A N 1
ATOM 930 C CA . VAL A 1 121 ? 20.811 30.008 4.957 1 12.646 121 VAL A CA 1
ATOM 931 C C . VAL A 1 121 ? 19.966 28.74 4.832 1 12.995 121 VAL A C 1
ATOM 932 O O . VAL A 1 121 ? 19.036 28.531 5.623 1 13.068 121 VAL A O 1
ATOM 936 N N . GLY A 1 122 ? 20.247 27.938 3.797 1 13.682 122 GLY A N 1
ATOM 937 C CA . GLY A 1 122 ? 19.697 26.579 3.75 1 15.393 122 GLY A CA 1
ATOM 938 C C . GLY A 1 122 ? 18.164 26.511 3.755 1 15.675 1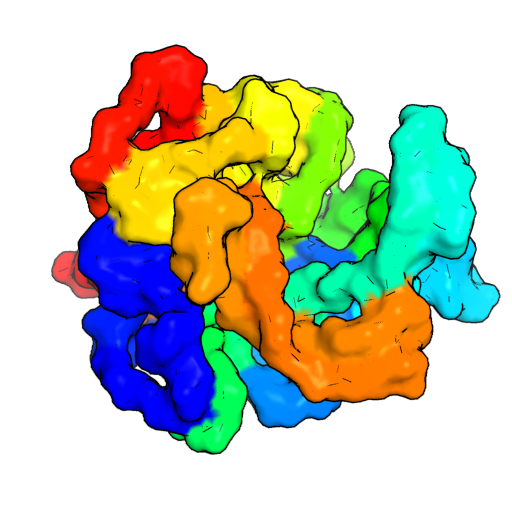22 GLY A C 1
ATOM 939 O O . GLY A 1 122 ? 17.499 27.063 2.868 1 15.116 122 GLY A O 1
ATOM 940 N N . MET A 1 123 ? 17.627 25.794 4.77 1 14.671 123 MET A N 1
ATOM 941 C CA . MET A 1 123 ? 16.216 25.431 4.814 1 14.9 123 MET A CA 1
ATOM 942 C C . MET A 1 123 ? 15.534 26.083 6.023 1 13.277 123 MET A C 1
ATOM 943 O O . MET A 1 123 ? 16.184 26.707 6.862 1 13.551 123 MET A O 1
ATOM 948 N N . ALA A 1 124 ? 14.197 25.891 6.134 1 12.038 124 ALA A N 1
ATOM 949 C CA . ALA A 1 124 ? 13.445 26.318 7.321 1 12.839 124 ALA A CA 1
ATOM 950 C C . ALA A 1 124 ? 13.123 25.125 8.227 1 13.793 124 ALA A C 1
ATOM 951 O O . ALA A 1 124 ? 13.254 23.977 7.811 1 13.844 124 ALA A O 1
ATOM 953 N N . GLY A 1 125 ? 12.7 25.42 9.473 1 12.15 125 GLY A N 1
ATOM 954 C CA . GLY A 1 125 ? 12.217 24.445 10.45 1 12.423 125 GLY A CA 1
ATOM 955 C C . GLY A 1 125 ? 10.866 24.92 11.02 1 13.703 125 GLY A C 1
ATOM 956 O O . GLY A 1 125 ? 10.498 26.101 10.927 1 14.853 125 GLY A O 1
ATOM 957 N N . VAL A 1 126 ? 10.17 24.018 11.704 1 13.026 126 VAL A N 1
ATOM 958 C CA . VAL A 1 126 ? 8.795 24.357 12.11 1 14.348 126 VAL A CA 1
ATOM 959 C C . VAL A 1 126 ? 8.776 25.204 13.397 1 14.068 126 VAL A C 1
ATOM 960 O O . VAL A 1 126 ? 8.236 26.322 13.381 1 14.778 126 VAL A O 1
ATOM 964 N N . ALA A 1 127 ? 9.361 24.71 14.482 1 13.154 127 ALA A N 1
ATOM 965 C CA . ALA A 1 127 ? 9.376 25.453 15.731 1 13.806 127 ALA A CA 1
ATOM 966 C C . ALA A 1 127 ? 10.75 26.134 15.874 1 13.248 127 ALA A C 1
ATOM 967 O O . ALA A 1 127 ? 11.535 25.857 16.774 1 12.883 127 ALA A O 1
ATOM 969 N N . HIS A 1 128 ? 10.986 27.083 14.971 1 14.534 128 HIS A N 1
ATOM 970 C CA . HIS A 1 128 ? 12.336 27.581 14.721 1 14.473 128 HIS A CA 1
ATOM 971 C C . HIS A 1 128 ? 12.801 28.618 15.748 1 16.127 128 HIS A C 1
ATOM 972 O O . HIS A 1 128 ? 13.93 29.097 15.613 1 15.604 128 HIS A O 1
ATOM 979 N N . LYS A 1 129 ? 12.007 28.889 16.803 1 16.267 129 LYS A N 1
ATOM 980 C CA . LYS A 1 129 ? 12.529 29.631 17.946 1 15.244 129 LYS A CA 1
ATOM 981 C C . LYS A 1 129 ? 12.556 28.753 19.208 1 18.794 129 LYS A C 1
ATOM 982 O O . LYS A 1 129 ? 12.955 29.201 20.293 1 17.957 129 LYS A O 1
ATOM 988 N N . ALA A 1 130 ? 12.12 27.492 19.077 1 15.492 130 ALA A N 1
ATOM 989 C CA . ALA A 1 130 ? 12.249 26.583 20.199 1 15.376 130 ALA A CA 1
ATOM 990 C C . ALA A 1 130 ? 13.717 26.175 20.346 1 16.965 130 ALA A C 1
ATOM 991 O O . ALA A 1 130 ? 14.562 26.532 19.504 1 19.86 130 ALA A O 1
ATOM 993 N N . LYS A 1 131 ? 14.011 25.379 21.39 1 16.152 131 LYS A N 1
ATOM 994 C CA . LYS A 1 131 ? 15.312 24.71 21.419 1 14.887 131 LYS A CA 1
ATOM 995 C C . LYS A 1 131 ? 15.117 23.197 21.343 1 14.151 131 LYS A C 1
ATOM 996 O O . LYS A 1 131 ? 14.147 22.654 21.912 1 15.961 131 LYS A O 1
ATOM 1002 N N . VAL A 1 132 ? 16.023 22.521 20.614 1 14.181 132 VAL A N 1
ATOM 1003 C CA . VAL A 1 132 ? 16.114 21.056 20.612 1 14.404 132 VAL A CA 1
ATOM 1004 C C . VAL A 1 132 ? 17.072 20.603 21.719 1 13.88 132 VAL A C 1
ATOM 1005 O O . VAL A 1 132 ? 18.204 21.1 21.806 1 16.686 132 VAL A O 1
ATOM 1009 N N . LEU A 1 133 ? 16.587 19.677 22.554 1 14.272 133 LEU A N 1
ATOM 1010 C CA . LEU A 1 133 ? 17.407 18.945 23.503 1 13.242 133 LEU A CA 1
ATOM 1011 C C . LEU A 1 133 ? 17.718 17.617 22.812 1 12.811 133 LEU A C 1
ATOM 1012 O O . LEU A 1 133 ? 16.865 16.725 22.737 1 13.142 133 LEU A O 1
ATOM 1017 N N . PRO A 1 134 ? 18.918 17.449 22.217 1 14.023 134 PRO A N 1
ATOM 1018 C CA . PRO A 1 134 ? 19.262 16.203 21.53 1 15.15 134 PRO A CA 1
ATOM 1019 C C . PRO A 1 134 ? 19.653 15.145 22.557 1 14.808 134 PRO A C 1
ATOM 1020 O O . PRO A 1 134 ? 20.533 15.352 23.404 1 14.854 134 PRO A O 1
ATOM 1024 N N . VAL A 1 135 ? 18.953 14.016 22.469 1 14.654 135 VAL A N 1
ATOM 1025 C CA . VAL A 1 135 ? 19.231 12.907 23.34 1 15.248 135 VAL A CA 1
ATOM 1026 C C . VAL A 1 135 ? 19.608 11.709 22.46 1 16.052 135 VAL A C 1
ATOM 1027 O O . VAL A 1 135 ? 18.763 11.152 21.765 1 16.234 135 VAL A O 1
ATOM 1031 N N . ARG A 1 136 ? 20.895 11.318 22.492 1 13.703 136 ARG A N 1
ATOM 1032 C CA . ARG A 1 136 ? 21.404 10.315 21.562 1 15.711 136 ARG A CA 1
ATOM 1033 C C . ARG A 1 136 ? 21.095 8.92 22.126 1 15.034 136 ARG A C 1
ATOM 1034 O O . ARG A 1 136 ? 21.569 8.575 23.211 1 15.121 136 ARG A O 1
ATOM 1042 N N . VAL A 1 137 ? 20.276 8.156 21.399 1 14.117 137 VAL A N 1
ATOM 1043 C CA . VAL A 1 137 ? 19.89 6.819 21.839 1 13.624 137 VAL A CA 1
ATOM 1044 C C . VAL A 1 137 ? 20.123 5.786 20.744 1 15.746 137 VAL A C 1
ATOM 1045 O O . VAL A 1 137 ? 20 4.57 21.016 1 16.685 137 VAL A O 1
ATOM 1049 N N . LEU A 1 138 ? 20.436 6.235 19.516 1 14.214 138 LEU A N 1
ATOM 1050 C CA . LEU A 1 138 ? 20.599 5.297 18.403 1 15.066 138 LEU A CA 1
ATOM 1051 C C . LEU A 1 138 ? 21.99 5.472 17.803 1 16.005 138 LEU A C 1
ATOM 1052 O O . LEU A 1 138 ? 22.424 6.602 17.606 1 14.614 138 LEU A O 1
ATOM 1057 N N . GLY A 1 139 ? 22.675 4.351 17.537 1 15.244 139 GLY A N 1
ATOM 1058 C CA . GLY A 1 139 ? 23.948 4.418 16.828 1 16.865 139 GLY A CA 1
ATOM 1059 C C . GLY A 1 139 ? 24.04 3.285 15.803 1 15.83 139 GLY A C 1
ATOM 1060 O O . GLY A 1 139 ? 23.067 2.998 15.107 1 15.937 139 GLY A O 1
ATOM 1061 N N . LYS A 1 140 ? 25.182 2.567 15.793 1 15.824 140 LYS A N 1
ATOM 1062 C CA . LYS A 1 140 ? 25.394 1.506 14.819 1 19.281 140 LYS A CA 1
ATOM 1063 C C . LYS A 1 140 ? 24.364 0.396 15.072 1 17.285 140 LYS A C 1
ATOM 1064 O O . LYS A 1 140 ? 24.287 -0.126 16.191 1 18.115 140 LYS A O 1
ATOM 1070 N N . CYS A 1 141 ? 23.552 0.087 14.038 1 18.181 141 CYS A N 1
ATOM 1071 C CA . CYS A 1 141 ? 22.538 -0.958 14.096 1 18.222 141 CYS A CA 1
ATOM 1072 C C . CYS A 1 141 ? 21.446 -0.611 15.106 1 21.841 141 CYS A C 1
ATOM 1073 O O . CYS A 1 141 ? 20.713 -1.516 15.532 1 24.355 141 CYS A O 1
ATOM 1076 N N . GLY A 1 142 ? 21.288 0.688 15.4 1 18.025 142 GLY A N 1
ATOM 1077 C CA . GLY A 1 142 ? 20.133 1.118 16.182 1 19.373 142 GLY A CA 1
ATOM 1078 C C . GLY A 1 142 ? 20.458 1.32 17.656 1 16.537 142 GLY A C 1
ATOM 1079 O O . GLY A 1 142 ? 21.513 1.85 17.99 1 16.637 142 GLY A O 1
ATOM 1080 N N . GLY A 1 143 ? 19.502 0.988 18.549 1 17.811 143 GLY A N 1
ATOM 1081 C CA . GLY A 1 143 ? 19.779 1.221 19.966 1 19.657 143 GLY A CA 1
ATOM 1082 C C . GLY A 1 143 ? 19.043 0.243 20.873 1 22.193 143 GLY A C 1
ATOM 1083 O O . GLY A 1 143 ? 18.385 -0.676 20.393 1 25.289 143 GLY A O 1
ATOM 1084 N N . TYR A 1 144 ? 19.209 0.43 22.183 1 19.427 144 TYR A N 1
ATOM 1085 C CA . TYR A 1 144 ? 18.727 -0.503 23.191 1 20.805 144 TYR A CA 1
ATOM 1086 C C . TYR A 1 144 ? 17.503 0.083 23.878 1 19.338 144 TYR A C 1
ATOM 1087 O O . TYR A 1 144 ? 17.458 1.263 24.217 1 17.344 144 TYR A O 1
ATOM 1096 N N . LEU A 1 145 ? 16.505 -0.782 24.088 1 19.141 145 LEU A N 1
ATOM 1097 C CA . LEU A 1 145 ? 15.259 -0.376 24.711 1 21.682 145 LEU A CA 1
ATOM 1098 C C . LEU A 1 145 ? 15.508 0.266 26.081 1 20.147 145 LEU A C 1
ATOM 1099 O O . LEU A 1 145 ? 14.913 1.296 26.41 1 21.027 145 LEU A O 1
ATOM 1104 N N . SER A 1 146 ? 16.445 -0.275 26.866 1 21.682 146 SER A N 1
ATOM 1105 C CA . SER A 1 146 ? 16.679 0.277 28.184 1 22.443 146 SER A CA 1
ATOM 1106 C C . SER A 1 146 ? 17.285 1.684 28.105 1 22.578 146 SER A C 1
ATOM 1107 O O . SER A 1 146 ? 16.993 2.531 28.962 1 21.978 146 SER A O 1
ATOM 1110 N N . ASP A 1 147 ? 18.093 1.926 27.057 1 19.132 147 ASP A N 1
ATOM 1111 C CA . ASP A 1 147 ? 18.662 3.245 26.848 1 17.924 147 ASP A CA 1
ATOM 1112 C C . ASP A 1 147 ? 17.553 4.204 26.45 1 17.632 147 ASP A C 1
ATOM 1113 O O . ASP A 1 147 ? 17.58 5.362 26.861 1 16.921 147 ASP A O 1
ATOM 1118 N N . ILE A 1 148 ? 16.676 3.741 25.543 1 17.952 148 ILE A N 1
ATOM 1119 C CA . ILE A 1 148 ? 15.623 4.62 25.053 1 16.528 148 ILE A CA 1
ATOM 1120 C C . ILE A 1 148 ? 14.678 4.963 26.215 1 18.525 148 ILE A C 1
ATOM 1121 O O . ILE A 1 148 ? 14.281 6.127 26.36 1 16.555 148 ILE A O 1
ATOM 1126 N N . ALA A 1 149 ? 14.311 3.955 27.033 1 17.591 149 ALA A N 1
ATOM 1127 C CA . ALA A 1 149 ? 13.432 4.22 28.182 1 17.405 149 ALA A CA 1
ATOM 1128 C C . ALA A 1 149 ? 14.048 5.22 29.164 1 16.735 149 ALA A C 1
ATOM 1129 O O . ALA A 1 149 ? 13.374 6.164 29.597 1 16.931 149 ALA A O 1
ATOM 1131 N N . ASP A 1 150 ? 15.335 5.046 29.507 1 18.025 150 ASP A N 1
ATOM 1132 C CA . ASP A 1 150 ? 15.95 6.012 30.399 1 18.59 150 ASP A CA 1
ATOM 1133 C C . ASP A 1 150 ? 16.019 7.401 29.775 1 16.982 150 ASP A C 1
ATOM 1134 O O . ASP A 1 150 ? 15.856 8.408 30.466 1 17.704 150 ASP A O 1
ATOM 1139 N N . ALA A 1 151 ? 16.282 7.47 28.467 1 15.281 151 ALA A N 1
ATOM 1140 C CA . ALA A 1 151 ? 16.247 8.78 27.805 1 16.429 151 ALA A CA 1
ATOM 1141 C C . ALA A 1 151 ? 14.882 9.462 27.924 1 14.953 151 ALA A C 1
ATOM 1142 O O . ALA A 1 151 ? 14.806 10.682 28.071 1 15.987 151 ALA A O 1
ATOM 1144 N N . ILE A 1 152 ? 13.801 8.694 27.834 1 15.772 152 ILE A N 1
ATOM 1145 C CA . ILE A 1 152 ? 12.479 9.304 27.949 1 13.935 152 ILE A CA 1
ATOM 1146 C C . ILE A 1 152 ? 1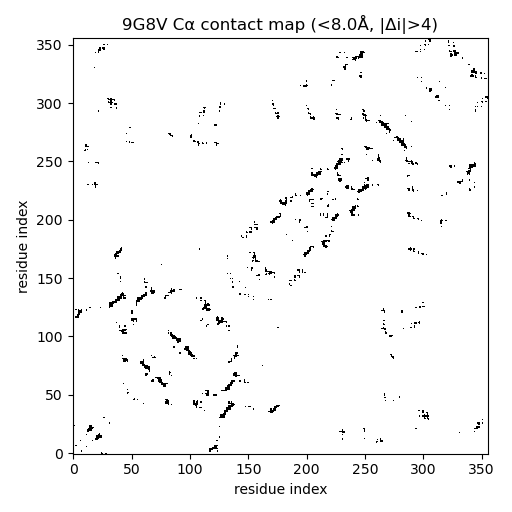2.308 9.928 29.342 1 16.735 152 ILE A C 1
ATOM 1147 O O . ILE A 1 152 ? 11.804 11.053 29.508 1 17.193 152 ILE A O 1
ATOM 1152 N N . THR A 1 153 ? 12.756 9.18 30.363 1 17.283 153 THR A N 1
ATOM 1153 C CA . THR A 1 153 ? 12.631 9.634 31.74 1 16.554 153 THR A CA 1
ATOM 1154 C C . THR A 1 153 ? 13.411 10.937 31.92 1 16 153 THR A C 1
ATOM 1155 O O . THR A 1 153 ? 12.875 11.951 32.377 1 16.276 153 THR A O 1
ATOM 1159 N N . TRP A 1 154 ? 14.688 10.935 31.509 1 14.315 154 TRP A N 1
ATOM 1160 C CA . TRP A 1 154 ? 15.512 12.094 31.704 1 16.814 154 TRP A CA 1
ATOM 1161 C C . TRP A 1 154 ? 15.005 13.277 30.889 1 17.342 154 TRP A C 1
ATOM 1162 O O . TRP A 1 154 ? 14.934 14.392 31.42 1 15.128 154 TRP A O 1
ATOM 1173 N N . ALA A 1 155 ? 14.697 13.053 29.586 1 15.476 155 ALA A N 1
ATOM 1174 C CA . ALA A 1 155 ? 14.239 14.155 28.761 1 15.878 155 ALA A CA 1
ATOM 1175 C C . ALA A 1 155 ? 13.059 14.903 29.365 1 15.857 155 ALA A C 1
ATOM 1176 O O . ALA A 1 155 ? 12.998 16.105 29.213 1 15.479 155 ALA A O 1
ATOM 1178 N N . SER A 1 156 ? 12.14 14.167 30.003 1 14.228 156 SER A N 1
ATOM 1179 C CA . SER A 1 156 ? 10.895 14.717 30.539 1 16.069 156 SER A CA 1
ATOM 1180 C C . SER A 1 156 ? 11.029 15.192 31.98 1 16.711 156 SER A C 1
ATOM 1181 O O . SER A 1 156 ? 10.016 15.59 32.584 1 19.59 156 SER A O 1
ATOM 1184 N N . GLY A 1 157 ? 12.253 15.162 32.517 1 17.316 157 GLY A N 1
ATOM 1185 C CA . GLY A 1 157 ? 12.463 15.782 33.83 1 18.098 157 GLY A CA 1
ATOM 1186 C C . GLY A 1 157 ? 12.419 14.764 34.973 1 21.513 157 GLY A C 1
ATOM 1187 O O . GLY A 1 157 ? 12.327 15.164 36.143 1 22.785 157 GLY A O 1
ATOM 1188 N N . GLY A 1 158 ? 12.489 13.468 34.645 1 17.959 158 GLY A N 1
ATOM 1189 C CA . GLY A 1 158 ? 12.539 12.402 35.654 1 18.513 158 GLY A CA 1
ATOM 1190 C C . GLY A 1 158 ? 14.002 12.08 35.99 1 20.801 158 GLY A C 1
ATOM 1191 O O . GLY A 1 158 ? 14.917 12.559 35.328 1 21.219 158 GLY A O 1
ATOM 1192 N N . THR A 1 159 ? 14.234 11.282 37.031 1 21.867 159 THR A N 1
ATOM 1193 C CA . THR A 1 159 ? 15.586 11.042 37.525 1 21.112 159 THR A CA 1
ATOM 1194 C C . THR A 1 159 ? 16.064 9.715 36.962 1 17.995 159 THR A C 1
ATOM 1195 O O . THR A 1 159 ? 15.286 8.762 36.949 1 20.481 159 THR A O 1
ATOM 1199 N N . VAL A 1 160 ? 17.305 9.677 36.476 1 19.335 160 VAL A N 1
ATOM 1200 C CA . VAL A 1 160 ? 17.948 8.441 36.048 1 20.997 160 VAL A CA 1
ATOM 1201 C C . VAL A 1 160 ? 19.233 8.265 36.855 1 22.037 160 VAL A C 1
ATOM 1202 O O . VAL A 1 160 ? 20.043 9.177 36.873 1 23.042 160 VAL A O 1
ATOM 1206 N N . ALA A 1 161 ? 19.433 7.071 37.432 1 22.154 161 ALA A N 1
ATOM 1207 C CA . ALA A 1 161 ? 20.665 6.771 38.154 1 25.131 161 ALA A CA 1
ATOM 1208 C C . ALA A 1 161 ? 21.852 7.016 37.238 1 26.836 161 ALA A C 1
ATOM 1209 O O . ALA A 1 161 ? 21.902 6.474 36.132 1 28.804 161 ALA A O 1
ATOM 1211 N N . GLY A 1 162 ? 22.816 7.798 37.728 1 23.618 162 GLY A N 1
ATOM 1212 C CA . GLY A 1 162 ? 24.063 7.979 37.02 1 24.831 162 GLY A CA 1
ATOM 1213 C C . GLY A 1 162 ? 24.047 9.12 36.002 1 26.755 162 GLY A C 1
ATOM 1214 O O . GLY A 1 162 ? 25.093 9.4 35.418 1 27.211 162 GLY A O 1
ATOM 1215 N N . VAL A 1 163 ? 22.906 9.812 35.843 1 23.454 163 VAL A N 1
ATOM 1216 C CA . VAL A 1 163 ? 22.869 10.978 34.977 1 24.013 163 VAL A CA 1
ATOM 1217 C C . VAL A 1 163 ? 22.513 12.194 35.815 1 20.944 163 VAL A C 1
ATOM 1218 O O . VAL A 1 163 ? 21.536 12.149 36.557 1 22.79 163 VAL A O 1
ATOM 1222 N N . PRO A 1 164 ? 23.21 13.332 35.625 1 22.073 164 PRO A N 1
ATOM 1223 C CA . PRO A 1 164 ? 22.874 14.549 36.348 1 21.477 164 PRO A CA 1
ATOM 1224 C C . PRO A 1 164 ? 21.476 15.015 35.943 1 24.197 164 PRO A C 1
ATOM 1225 O O . PRO A 1 164 ? 21.061 14.827 34.798 1 22.125 164 PRO A O 1
ATOM 1229 N N . ALA A 1 165 ? 20.761 15.642 36.9 1 21.32 165 ALA A N 1
ATOM 1230 C CA . ALA A 1 165 ? 19.394 16.094 36.683 1 20.715 165 ALA A CA 1
ATOM 1231 C C . ALA A 1 165 ? 19.332 16.955 35.405 1 22.952 165 ALA A C 1
ATOM 1232 O O . ALA A 1 165 ? 20.212 17.796 35.128 1 21.286 165 ALA A O 1
ATOM 1234 N N . ASN A 1 166 ? 18.259 16.749 34.619 1 18.708 166 ASN A N 1
ATOM 1235 C CA . ASN A 1 166 ? 18.07 17.543 33.402 1 17.711 166 ASN A CA 1
ATOM 1236 C C . ASN A 1 166 ? 17.589 18.947 33.764 1 19.695 166 ASN A C 1
ATOM 1237 O O . ASN A 1 166 ? 16.46 19.12 34.265 1 19.131 166 ASN A O 1
ATOM 1242 N N . ALA A 1 167 ? 18.431 19.959 33.482 1 19.658 167 ALA A N 1
ATOM 1243 C CA . ALA A 1 167 ? 18.121 21.358 33.748 1 22.29 167 ALA A CA 1
ATOM 1244 C C . ALA A 1 167 ? 17.072 21.914 32.78 1 20.911 167 ALA A C 1
ATOM 1245 O O . ALA A 1 167 ? 16.529 23.002 32.98 1 20.898 167 ALA A O 1
ATOM 1247 N N . ASN A 1 168 ? 16.815 21.165 31.696 1 19.428 168 ASN A N 1
ATOM 1248 C CA . ASN A 1 168 ? 15.946 21.628 30.621 1 18.289 168 ASN A CA 1
ATOM 1249 C C . ASN A 1 168 ? 14.884 20.573 30.343 1 18.724 168 ASN A C 1
ATOM 1250 O O . ASN A 1 168 ? 14.846 19.998 29.243 1 19.231 168 ASN A O 1
ATOM 1255 N N . PRO A 1 169 ? 13.94 20.323 31.28 1 17.844 169 PRO A N 1
ATOM 1256 C CA . PRO A 1 169 ? 12.909 19.303 31.066 1 17.285 169 PRO A CA 1
ATOM 1257 C C . PRO A 1 169 ? 12.131 19.692 29.803 1 17.429 169 PRO A C 1
ATOM 1258 O O . PRO A 1 169 ? 11.828 20.874 29.606 1 18.578 169 PRO A O 1
ATOM 1262 N N . ALA A 1 170 ? 11.759 18.695 28.983 1 17.082 170 ALA A N 1
ATOM 1263 C CA . ALA A 1 170 ? 11.157 18.968 27.675 1 17.481 170 ALA A CA 1
ATOM 1264 C C . ALA A 1 170 ? 9.633 18.922 27.72 1 17.599 170 ALA A C 1
ATOM 1265 O O . ALA A 1 170 ? 9.087 17.964 28.263 1 19.549 170 ALA A O 1
ATOM 1267 N N . GLU A 1 171 ? 8.97 19.928 27.14 1 16.021 171 GLU A N 1
ATOM 1268 C CA . GLU A 1 171 ? 7.515 19.896 27.049 1 17.218 171 GLU A CA 1
ATOM 1269 C C . GLU A 1 171 ? 7.071 18.839 26.029 1 13.678 171 GLU A C 1
ATOM 1270 O O . GLU A 1 171 ? 5.951 18.336 26.097 1 14.943 171 GLU A O 1
ATOM 1276 N N . VAL A 1 172 ? 7.954 18.512 25.067 1 13.466 172 VAL A N 1
ATOM 1277 C CA . VAL A 1 172 ? 7.607 17.587 23.998 1 14.037 172 VAL A CA 1
ATOM 1278 C C . VAL A 1 172 ? 8.779 16.636 23.768 1 13.679 172 VAL A C 1
ATOM 1279 O O . VAL A 1 172 ? 9.901 17.091 23.74 1 14.284 172 VAL A O 1
ATOM 1283 N N . ILE A 1 173 ? 8.506 15.331 23.65 1 12.328 173 ILE A N 1
ATOM 1284 C CA . ILE A 1 173 ? 9.48 14.34 23.196 1 13.4 173 ILE A CA 1
ATOM 1285 C C . ILE A 1 173 ? 9.102 13.899 21.787 1 12.967 173 ILE A C 1
ATOM 1286 O O . ILE A 1 173 ? 7.936 13.58 21.545 1 14.168 173 ILE A O 1
ATOM 1291 N N . ASN A 1 174 ? 10.086 13.82 20.875 1 11.642 174 ASN A N 1
ATOM 1292 C CA . ASN A 1 174 ? 9.892 13.19 19.57 1 11.169 174 ASN A CA 1
ATOM 1293 C C . ASN A 1 174 ? 10.75 11.923 19.508 1 11.828 174 ASN A C 1
ATOM 1294 O O . ASN A 1 174 ? 11.961 11.977 19.784 1 13.72 174 ASN A O 1
ATOM 1299 N N . MET A 1 175 ? 10.088 10.807 19.182 1 11.651 175 MET A N 1
ATOM 1300 C CA . MET A 1 175 ? 10.8 9.542 18.933 1 13.03 175 MET A CA 1
ATOM 1301 C C . MET A 1 175 ? 10.554 9.092 17.498 1 12.133 175 MET A C 1
ATOM 1302 O O . MET A 1 175 ? 9.57 8.374 17.194 1 12.798 175 MET A O 1
ATOM 1307 N N . SER A 1 176 ? 11.49 9.479 16.622 1 12.517 176 SER A N 1
ATOM 1308 C CA . SER A 1 176 ? 11.466 9.01 15.238 1 13.577 176 SER A CA 1
ATOM 1309 C C . SER A 1 176 ? 12.241 7.687 15.189 1 13.588 176 SER A C 1
ATOM 1310 O O . SER A 1 176 ? 13.335 7.598 14.63 1 14.696 176 SER A O 1
ATOM 1313 N N . LEU A 1 177 ? 11.65 6.651 15.775 1 14.504 177 LEU A N 1
ATOM 1314 C CA . LEU A 1 177 ? 12.332 5.375 15.926 1 15.66 177 LEU A CA 1
ATOM 1315 C C . LEU A 1 177 ? 11.271 4.324 16.221 1 15.785 177 LEU A C 1
ATOM 1316 O O . LEU A 1 177 ? 10.134 4.621 16.616 1 15.639 177 LEU A O 1
ATOM 1321 N N . GLY A 1 178 ? 11.653 3.067 16.034 1 16.835 178 GLY A N 1
ATOM 1322 C CA . GLY A 1 178 ? 10.636 2.046 16.238 1 18.361 178 GLY A CA 1
ATOM 1323 C C . GLY A 1 178 ? 11.232 0.661 16.06 1 20.246 178 GLY A C 1
ATOM 1324 O O . GLY A 1 178 ? 12.33 0.537 15.522 1 24.095 178 GLY A O 1
ATOM 1325 N N . GLY A 1 179 ? 10.518 -0.349 16.566 1 19.631 179 GLY A N 1
ATOM 1326 C CA . GLY A 1 179 ? 10.969 -1.729 16.435 1 20.942 179 GLY A CA 1
ATOM 1327 C C . GLY A 1 179 ? 9.754 -2.634 16.576 1 21.473 179 GLY A C 1
ATOM 1328 O O . GLY A 1 179 ? 8.694 -2.169 16.982 1 17.521 179 GLY A O 1
ATOM 1329 N N . SER A 1 180 ? 9.895 -3.918 16.21 1 22.924 180 SER A N 1
ATOM 1330 C CA . SER A 1 180 ? 8.812 -4.871 16.352 1 23.468 180 SER A CA 1
ATOM 1331 C C . SER A 1 180 ? 8.49 -5.089 17.825 1 21.249 180 SER A C 1
ATOM 1332 O O . SER A 1 180 ? 9.388 -5.144 18.658 1 24.388 180 SER A O 1
ATOM 1335 N N . GLY A 1 181 ? 7.217 -5.349 18.1 1 24.443 181 GLY A N 1
ATOM 1336 C CA . GLY A 1 181 ? 6.789 -5.863 19.391 1 23.635 181 GLY A CA 1
ATOM 1337 C C . GLY A 1 181 ? 5.804 -4.884 20.001 1 28.858 181 GLY A C 1
ATOM 1338 O O . GLY A 1 181 ? 5.945 -3.691 19.859 1 25.493 181 GLY A O 1
ATOM 1339 N N . SER A 1 182 ? 4.73 -5.375 20.604 1 40.557 182 SER A N 1
ATOM 1340 C CA . SER A 1 182 ? 3.816 -4.406 21.183 1 41.464 182 SER A CA 1
ATOM 1341 C C . SER A 1 182 ? 4.475 -3.823 22.437 1 33.435 182 SER A C 1
ATOM 1342 O O . SER A 1 182 ? 5.477 -4.347 22.92 1 29.805 182 SER A O 1
ATOM 1345 N N . CYS A 1 183 ? 3.962 -2.683 22.905 1 35.463 183 CYS A N 1
ATOM 1346 C CA . CYS A 1 183 ? 4.62 -1.891 23.933 1 30.388 183 CYS A CA 1
ATOM 1347 C C . CYS A 1 183 ? 4.675 -2.711 25.212 1 36.374 183 CYS A C 1
ATOM 1348 O O . CYS A 1 183 ? 3.7 -3.31 25.645 1 35.949 183 CYS A O 1
ATOM 1351 N N . ASP A 1 184 ? 5.844 -2.718 25.811 1 38.653 184 ASP A N 1
ATOM 1352 C CA . ASP A 1 184 ? 6.103 -3.56 26.957 1 46.382 184 ASP A CA 1
ATOM 1353 C C . ASP A 1 184 ? 5.966 -2.643 28.159 1 46.89 184 ASP A C 1
ATOM 1354 O O . ASP A 1 184 ? 5.861 -1.419 27.967 1 38.808 184 ASP A O 1
ATOM 1359 N N . GLY A 1 185 ? 6.029 -3.246 29.353 1 36.422 185 GLY A N 1
ATOM 1360 C CA . GLY A 1 185 ? 6.196 -2.546 30.624 1 31.01 185 GLY A CA 1
ATOM 1361 C C . GLY A 1 185 ? 7.296 -1.468 30.665 1 29.11 185 GLY A C 1
ATOM 1362 O O . GLY A 1 185 ? 7.02 -0.363 31.123 1 28.827 185 GLY A O 1
ATOM 1363 N N . THR A 1 186 ? 8.544 -1.757 30.238 1 28.849 186 THR A N 1
ATOM 1364 C CA . THR A 1 186 ? 9.627 -0.787 30.416 1 30.877 186 THR A CA 1
ATOM 1365 C C . THR A 1 186 ? 9.341 0.485 29.62 1 25.815 186 THR A C 1
ATOM 1366 O O . THR A 1 186 ? 9.495 1.595 30.142 1 27.473 186 THR A O 1
ATOM 1370 N N . TYR A 1 187 ? 9.012 0.324 28.335 1 25.724 187 TYR A N 1
ATOM 1371 C CA . TYR A 1 187 ? 8.64 1.466 27.518 1 22.938 187 TYR A CA 1
ATOM 1372 C C . TYR A 1 187 ? 7.449 2.181 28.153 1 18.702 187 TYR A C 1
ATOM 1373 O O . TYR A 1 187 ? 7.459 3.402 28.326 1 18.499 187 TYR A O 1
ATOM 1382 N N . GLN A 1 188 ? 6.391 1.419 28.458 1 16.805 188 GLN A N 1
ATOM 1383 C CA . GLN A 1 188 ? 5.134 2.01 28.906 1 19.557 188 GLN A CA 1
ATOM 1384 C C . GLN A 1 188 ? 5.339 2.809 30.203 1 18.917 188 GLN A C 1
ATOM 1385 O O . GLN A 1 188 ? 4.833 3.917 30.351 1 19.272 188 GLN A O 1
ATOM 1391 N N . ASP A 1 189 ? 6.137 2.263 31.123 1 19.659 189 ASP A N 1
ATOM 1392 C CA . ASP A 1 189 ? 6.348 2.947 32.389 1 18.566 189 ASP A CA 1
ATOM 1393 C C . ASP A 1 189 ? 7.118 4.242 32.194 1 17.418 189 ASP A C 1
ATOM 1394 O O . ASP A 1 189 ? 6.774 5.253 32.842 1 18.481 189 ASP A O 1
ATOM 1399 N N . ALA A 1 190 ? 8.124 4.225 31.3 1 16.766 190 ALA A N 1
ATOM 1400 C CA . ALA A 1 190 ? 8.865 5.462 31.071 1 17.077 190 ALA A CA 1
ATOM 1401 C C . ALA A 1 190 ? 7.923 6.513 30.464 1 14.999 190 ALA A C 1
ATOM 1402 O O . ALA A 1 190 ? 7.985 7.699 30.81 1 16.489 190 ALA A O 1
ATOM 1404 N N . ILE A 1 191 ? 7.119 6.102 29.472 1 15.541 191 ILE A N 1
ATOM 1405 C CA . ILE A 1 191 ? 6.197 7.011 28.808 1 16.285 191 ILE A CA 1
ATOM 1406 C C . ILE A 1 191 ? 5.189 7.562 29.811 1 16.106 191 ILE A C 1
ATOM 1407 O O . ILE A 1 191 ? 4.914 8.759 29.843 1 15.867 191 ILE A O 1
ATOM 1412 N N . ASN A 1 192 ? 4.651 6.672 30.642 1 16.792 192 ASN A N 1
ATOM 1413 C CA . ASN A 1 192 ? 3.727 7.128 31.679 1 16.194 192 ASN A CA 1
ATOM 1414 C C . ASN A 1 192 ? 4.365 8.166 32.599 1 15.332 192 ASN A C 1
ATOM 1415 O O . ASN A 1 192 ? 3.7 9.141 32.97 1 15.986 192 ASN A O 1
ATOM 1420 N N . GLY A 1 193 ? 5.651 7.982 32.921 1 14.632 193 GLY A N 1
ATOM 1421 C CA . GLY A 1 193 ? 6.344 8.958 33.751 1 16.871 193 GLY A CA 1
ATOM 1422 C C . GLY A 1 193 ? 6.428 10.314 33.062 1 17.163 193 GLY A C 1
ATOM 1423 O O . GLY A 1 193 ? 6.115 11.358 33.666 1 16.639 193 GLY A O 1
ATOM 1424 N N . ALA A 1 194 ? 6.788 10.303 31.758 1 13.837 194 ALA A N 1
ATOM 1425 C CA . ALA A 1 194 ? 6.88 11.539 31.002 1 14.067 194 ALA A CA 1
ATOM 1426 C C . ALA A 1 194 ? 5.52 12.265 30.968 1 12.802 194 ALA A C 1
ATOM 1427 O O . ALA A 1 194 ? 5.438 13.476 31.209 1 13.95 194 ALA A O 1
ATOM 1429 N N . ILE A 1 195 ? 4.432 11.524 30.708 1 13.892 195 ILE A N 1
ATOM 1430 C CA . ILE A 1 195 ? 3.08 12.075 30.68 1 14.827 195 ILE A CA 1
ATOM 1431 C C . ILE A 1 195 ? 2.734 12.705 32.037 1 15.923 195 ILE A C 1
ATOM 1432 O O . ILE A 1 195 ? 2.158 13.797 32.054 1 14.831 195 ILE A O 1
ATOM 1437 N N . SER A 1 196 ? 3.114 12.029 33.126 1 15.19 196 SER A N 1
ATOM 1438 C CA . SER A 1 196 ? 2.789 12.49 34.478 1 16.617 196 SER A CA 1
ATOM 1439 C C . SER A 1 196 ? 3.498 13.801 34.805 1 17.431 196 SER A C 1
ATOM 1440 O O . SER A 1 196 ? 3.043 14.562 35.668 1 16.942 196 SER A O 1
ATOM 1443 N N . ARG A 1 197 ? 4.617 14.08 34.104 1 15.188 197 ARG A N 1
ATOM 1444 C CA . ARG A 1 197 ? 5.357 15.335 34.24 1 15.027 197 ARG A CA 1
ATOM 1445 C C . ARG A 1 197 ? 4.939 16.408 33.237 1 15.432 197 ARG A C 1
ATOM 1446 O O . ARG A 1 197 ? 5.562 17.47 33.227 1 17.498 197 ARG A O 1
ATOM 1454 N N . GLY A 1 198 ? 3.902 16.137 32.423 1 15.265 198 GLY A N 1
ATOM 1455 C CA . GLY A 1 198 ? 3.305 17.109 31.525 1 15.725 198 GLY A CA 1
ATOM 1456 C C . GLY A 1 198 ? 3.864 17.042 30.097 1 15.693 198 GLY A C 1
ATOM 1457 O O . GLY A 1 198 ? 3.501 17.886 29.284 1 16.59 198 GLY A O 1
ATOM 1458 N N . THR A 1 199 ? 4.747 16.071 29.827 1 14.359 199 THR A N 1
ATOM 1459 C CA . THR A 1 199 ? 5.413 16.002 28.52 1 14.157 199 THR A CA 1
ATOM 1460 C C . THR A 1 199 ? 4.538 15.223 27.531 1 14.33 199 THR A C 1
ATOM 1461 O O . THR A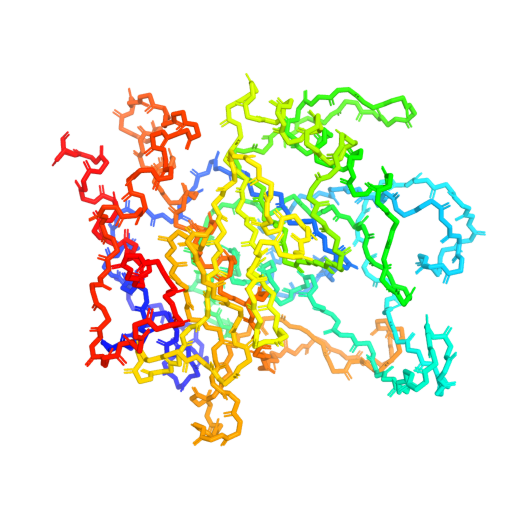 1 199 ? 4.087 14.109 27.838 1 15.23 199 THR A O 1
ATOM 1465 N N . THR A 1 200 ? 4.333 15.789 26.326 1 14.799 200 THR A N 1
ATOM 1466 C CA . THR A 1 200 ? 3.617 15.124 25.24 1 14.193 200 THR A CA 1
ATOM 1467 C C . THR A 1 200 ? 4.647 14.297 24.481 1 14.915 200 THR A C 1
ATOM 1468 O O . THR A 1 200 ? 5.732 14.803 24.2 1 15.254 200 THR A O 1
ATOM 1472 N N . VAL A 1 201 ? 4.312 13.023 24.207 1 14.911 201 VAL A N 1
ATOM 1473 C CA . VAL A 1 201 ? 5.258 12.109 23.58 1 13.794 201 VAL A CA 1
ATOM 1474 C C . VAL A 1 201 ? 4.728 11.8 22.172 1 13.269 201 VAL A C 1
ATOM 1475 O O . VAL A 1 201 ? 3.658 11.227 22.037 1 14.646 201 VAL A O 1
ATOM 1479 N N . VAL A 1 202 ? 5.504 12.169 21.14 1 12.874 202 VAL A N 1
ATOM 1480 C CA . VAL A 1 202 ? 5.077 12.045 19.748 1 12.878 202 VAL A CA 1
ATOM 1481 C C . VAL A 1 202 ? 6.025 11.047 19.116 1 13.253 202 VAL A C 1
ATOM 1482 O O . VAL A 1 202 ? 7.249 11.224 19.272 1 12.715 202 VAL A O 1
ATOM 1486 N N . VAL A 1 203 ? 5.441 10.019 18.461 1 12.976 203 VAL A N 1
ATOM 1487 C CA . VAL A 1 203 ? 6.255 8.931 17.9 1 13.61 203 VAL A CA 1
ATOM 1488 C C . VAL A 1 203 ? 5.88 8.646 16.44 1 13.411 203 VAL A C 1
ATOM 1489 O O . VAL A 1 203 ? 4.723 8.795 16.01 1 13.432 203 VAL A O 1
ATOM 1493 N N . ALA A 1 204 ? 6.874 8.099 15.707 1 11.914 204 ALA A N 1
ATOM 1494 C CA . ALA A 1 204 ? 6.648 7.675 14.327 1 13.188 204 ALA A CA 1
ATOM 1495 C C . ALA A 1 204 ? 5.838 6.379 14.294 1 15.791 204 ALA A C 1
ATOM 1496 O O . ALA A 1 204 ? 6.058 5.499 15.124 1 16.158 204 ALA A O 1
ATOM 1498 N N . ALA A 1 205 ? 4.895 6.253 13.349 1 13.598 205 ALA A N 1
ATOM 1499 C CA . ALA A 1 205 ? 4.126 5.004 13.336 1 13.447 205 ALA A CA 1
ATOM 1500 C C . ALA A 1 205 ? 4.954 3.814 12.893 1 14.922 205 ALA A C 1
ATOM 1501 O O . ALA A 1 205 ? 4.567 2.67 13.213 1 16.003 205 ALA A O 1
ATOM 1503 N N . GLY A 1 206 ? 6.005 4.061 12.078 1 14.491 206 GLY A N 1
ATOM 1504 C CA . GLY A 1 206 ? 6.751 2.961 11.473 1 13.909 206 GLY A CA 1
ATOM 1505 C C . GLY A 1 206 ? 6.505 2.813 9.975 1 14.067 206 GLY A C 1
ATOM 1506 O O . GLY A 1 206 ? 5.539 3.362 9.468 1 12.995 206 GLY A O 1
ATOM 1507 N N . ASN A 1 207 ? 7.417 2.095 9.298 1 14.909 207 ASN A N 1
ATOM 1508 C CA . ASN A 1 207 ? 7.548 2.128 7.839 1 15.214 207 ASN A CA 1
ATOM 1509 C C . ASN A 1 207 ? 7.401 0.736 7.203 1 15.418 207 ASN A C 1
ATOM 1510 O O . ASN A 1 207 ? 7.984 0.456 6.156 1 15.299 207 ASN A O 1
ATOM 1515 N N . GLU A 1 208 ? 6.645 -0.16 7.841 1 13.981 208 GLU A N 1
ATOM 1516 C CA . GLU A 1 208 ? 6.597 -1.554 7.422 1 16.206 208 GLU A CA 1
ATOM 1517 C C . GLU A 1 208 ? 5.304 -1.817 6.64 1 13.704 208 GLU A C 1
ATOM 1518 O O . GLU A 1 208 ? 4.98 -2.986 6.411 1 14.934 208 GLU A O 1
ATOM 1524 N N . THR A 1 209 ? 4.519 -0.777 6.241 1 14.186 209 THR A N 1
ATOM 1525 C CA . THR A 1 209 ? 3.21 -1.01 5.586 1 14.457 209 THR A CA 1
ATOM 1526 C C . THR A 1 209 ? 2.407 -2.041 6.374 1 16.144 209 THR A C 1
ATOM 1527 O O . THR A 1 209 ? 1.872 -3.021 5.8 1 15.83 209 THR A O 1
ATOM 1531 N N . ASP A 1 210 ? 2.298 -1.819 7.693 1 14.781 210 ASP A N 1
ATOM 1532 C CA . ASP A 1 210 ? 1.752 -2.857 8.561 1 16.469 210 ASP A CA 1
ATOM 1533 C C . ASP A 1 210 ? 0.923 -2.163 9.64 1 16.391 210 ASP A C 1
ATOM 1534 O O . ASP A 1 210 ? 0.981 -0.942 9.749 1 15.807 210 ASP A O 1
ATOM 1539 N N . ASN A 1 211 ? 0.217 -2.94 10.49 1 16.067 211 ASN A N 1
ATOM 1540 C CA . ASN A 1 211 ? -0.531 -2.352 11.597 1 16.202 211 ASN A CA 1
ATOM 1541 C C . ASN A 1 211 ? 0.418 -1.82 12.685 1 15.985 211 ASN A C 1
ATOM 1542 O O . ASN A 1 211 ? 1.272 -2.542 13.177 1 16.779 211 ASN A O 1
ATOM 1547 N N . ALA A 1 212 ? 0.255 -0.544 13.052 1 14.379 212 ALA A N 1
ATOM 1548 C CA . ALA A 1 212 ? 1.076 0.103 14.072 1 14.978 212 ALA A CA 1
ATOM 1549 C C . ALA A 1 212 ? 0.938 -0.615 15.42 1 16.46 212 ALA A C 1
ATOM 1550 O O . ALA A 1 212 ? 1.84 -0.482 16.227 1 17.688 212 ALA A O 1
ATOM 1552 N N . SER A 1 213 ? -0.128 -1.411 15.628 1 17.34 213 SER A N 1
ATOM 1553 C CA . SER A 1 213 ? -0.307 -2.109 16.913 1 18.473 213 SER A CA 1
ATOM 1554 C C . SER A 1 213 ? 0.841 -3.091 17.187 1 18.852 213 SER A C 1
ATOM 1555 O O . SER A 1 213 ? 1.048 -3.477 18.352 1 16.877 213 SER A O 1
ATOM 1558 N N . LYS A 1 214 ? 1.585 -3.468 16.124 1 17.219 214 LYS A N 1
ATOM 1559 C CA . LYS A 1 214 ? 2.58 -4.525 16.213 1 17.389 214 LYS A CA 1
ATOM 1560 C C . LYS A 1 214 ? 3.985 -3.973 16.481 1 17.652 214 LYS A C 1
ATOM 1561 O O . LYS A 1 214 ? 4.953 -4.755 16.445 1 19.322 214 LYS A O 1
ATOM 1567 N N . TYR A 1 215 ? 4.128 -2.655 16.709 1 17.498 215 TYR A N 1
ATOM 1568 C CA . TYR A 1 215 ? 5.453 -2.041 16.827 1 16.741 215 TYR A CA 1
ATOM 1569 C C . TYR A 1 215 ? 5.487 -1.139 18.059 1 17.284 215 TYR A C 1
ATOM 1570 O O . TYR A 1 215 ? 4.423 -0.73 18.526 1 16.866 215 TYR A O 1
ATOM 1579 N N . ARG A 1 216 ? 6.706 -0.788 18.5 1 18.33 216 ARG A N 1
ATOM 1580 C CA . ARG A 1 216 ? 6.872 0.044 19.682 1 18.612 216 ARG A CA 1
ATOM 1581 C C . ARG A 1 216 ? 7.931 1.093 19.382 1 18.23 216 ARG A C 1
ATOM 1582 O O . ARG A 1 216 ? 8.953 0.778 18.77 1 19.27 216 ARG A O 1
ATOM 1590 N N . PRO A 1 217 ? 7.796 2.349 19.853 1 16.525 217 PRO A N 1
ATOM 1591 C CA . PRO A 1 217 ? 6.697 2.799 20.711 1 16.238 217 PRO A CA 1
ATOM 1592 C C . PRO A 1 217 ? 5.377 3.189 20.046 1 14.915 217 PRO A C 1
ATOM 1593 O O . PRO A 1 217 ? 4.521 3.752 20.71 1 16.717 217 PRO A O 1
ATOM 1597 N N . ALA A 1 218 ? 5.219 2.927 18.737 1 14.878 218 ALA A N 1
ATOM 1598 C CA . ALA A 1 218 ? 3.994 3.326 18.042 1 15.807 218 ALA A CA 1
ATOM 1599 C C . ALA A 1 218 ? 2.74 2.837 18.769 1 16.695 218 ALA A C 1
ATOM 1600 O O . ALA A 1 218 ? 1.716 3.547 18.741 1 15.399 218 ALA A O 1
ATOM 1602 N N . SER A 1 219 ? 2.812 1.609 19.347 1 16.312 219 SER A N 1
ATOM 1603 C CA . SER A 1 219 ? 1.627 0.996 19.95 1 16.427 219 SER A CA 1
ATOM 1604 C C . SER A 1 219 ? 1.459 1.333 21.44 1 17.448 219 SER A C 1
ATOM 1605 O O . SER A 1 219 ? 0.515 0.826 22.071 1 17.798 219 SER A O 1
ATOM 1608 N N . CYS A 1 220 ? 2.331 2.181 22.014 1 16.373 220 CYS A N 1
ATOM 1609 C CA . CYS A 1 220 ? 2.213 2.495 23.442 1 16.08 220 CYS A CA 1
ATOM 1610 C C . CYS A 1 220 ? 0.951 3.318 23.73 1 15.661 220 CYS A C 1
ATOM 1611 O O . CYS A 1 220 ? 0.451 4.066 22.885 1 16.105 220 CYS A O 1
ATOM 1614 N N . ASP A 1 221 ? 0.421 3.167 24.955 1 16.317 221 ASP A N 1
ATOM 1615 C CA . ASP A 1 221 ? -0.684 4.005 25.359 1 16.753 221 ASP A CA 1
ATOM 1616 C C . ASP A 1 221 ? -0.156 5.388 25.658 1 16.027 221 ASP A C 1
ATOM 1617 O O . ASP A 1 221 ? 0.982 5.537 26.089 1 18.558 221 ASP A O 1
ATOM 1622 N N . GLY A 1 222 ? -1.01 6.386 25.429 1 15.356 222 GLY A N 1
ATOM 1623 C CA . GLY A 1 222 ? -0.714 7.73 25.892 1 16.953 222 GLY A CA 1
ATOM 1624 C C . GLY A 1 222 ? 0.155 8.544 24.939 1 17.346 222 GLY A C 1
ATOM 1625 O O . GLY A 1 222 ? 0.372 9.727 25.205 1 19.222 222 GLY A O 1
ATOM 1626 N N . VAL A 1 223 ? 0.576 7.954 23.811 1 16.021 223 VAL A N 1
ATOM 1627 C CA . VAL A 1 223 ? 1.44 8.716 22.898 1 14.336 223 VAL A CA 1
ATOM 1628 C C . VAL A 1 223 ? 0.636 9.207 21.678 1 15.694 223 VAL A C 1
ATOM 1629 O O . VAL A 1 223 ? -0.487 8.78 21.42 1 15.68 223 VAL A O 1
ATOM 1633 N N . VAL A 1 224 ? 1.214 10.16 20.943 1 12.799 224 VAL A N 1
ATOM 1634 C CA . VAL A 1 224 ? 0.668 10.572 19.664 1 11.991 224 VAL A CA 1
ATOM 1635 C C . VAL A 1 224 ? 1.392 9.789 18.572 1 13.142 224 VAL A C 1
ATOM 1636 O O . VAL A 1 224 ? 2.596 10.042 18.347 1 13.652 224 VAL A O 1
ATOM 1640 N N . THR A 1 225 ? 0.7 8.841 17.903 1 12.815 225 THR A N 1
ATOM 1641 C CA . THR A 1 225 ? 1.382 8.048 16.875 1 12.919 225 THR A CA 1
ATOM 1642 C C . THR A 1 225 ? 1.092 8.672 15.506 1 13.017 225 THR A C 1
ATOM 1643 O O . THR A 1 225 ? -0.074 8.85 15.133 1 14.374 225 THR A O 1
ATOM 1647 N N . VAL A 1 226 ? 2.157 8.897 14.712 1 12.567 226 VAL A N 1
ATOM 1648 C CA . VAL A 1 226 ? 2.046 9.723 13.513 1 12.686 226 VAL A CA 1
ATOM 1649 C C . VAL A 1 226 ? 2.332 8.901 12.264 1 11.619 226 VAL A C 1
ATOM 1650 O O . VAL A 1 226 ? 3.43 8.39 12.09 1 12.415 226 VAL A O 1
ATOM 1654 N N . GLY A 1 227 ? 1.33 8.84 11.383 1 10.505 227 GLY A N 1
ATOM 1655 C CA . GLY A 1 227 ? 1.524 8.207 10.082 1 12.173 227 GLY A CA 1
ATOM 1656 C C . GLY A 1 227 ? 2.143 9.184 9.082 1 12.936 227 GLY A C 1
ATOM 1657 O O . GLY A 1 227 ? 2.345 10.367 9.383 1 13.138 227 GLY A O 1
ATOM 1658 N N . ALA A 1 228 ? 2.375 8.701 7.845 1 12.261 228 ALA A N 1
ATOM 1659 C CA . ALA A 1 228 ? 3.092 9.523 6.864 1 11.552 228 ALA A CA 1
ATOM 1660 C C . ALA A 1 228 ? 2.242 9.673 5.607 1 10.974 228 ALA A C 1
ATOM 1661 O O . ALA A 1 228 ? 1.718 8.667 5.088 1 11.57 228 ALA A O 1
ATOM 1663 N N . THR A 1 229 ? 2.169 10.937 5.141 1 10.976 229 THR A N 1
ATOM 1664 C CA . THR A 1 229 ? 1.535 11.292 3.886 1 11.872 229 THR A CA 1
ATOM 1665 C C . THR A 1 229 ? 2.54 11.823 2.874 1 11.514 229 THR A C 1
ATOM 1666 O O . THR A 1 229 ? 3.672 12.191 3.197 1 12.4 229 THR A O 1
ATOM 1670 N N . ARG A 1 230 ? 2.076 11.856 1.605 1 11.891 230 ARG A N 1
ATOM 1671 C CA . ARG A 1 230 ? 2.844 12.306 0.456 1 12.765 230 ARG A CA 1
ATOM 1672 C C . ARG A 1 230 ? 2.54 13.774 0.211 1 13.915 230 ARG A C 1
ATOM 1673 O O . ARG A 1 230 ? 1.589 14.342 0.777 1 12.767 230 ARG A O 1
ATOM 1681 N N . ILE A 1 231 ? 3.274 14.329 -0.759 1 13.678 231 ILE A N 1
ATOM 1682 C CA . ILE A 1 231 ? 2.95 15.684 -1.208 1 13.886 231 ILE A CA 1
ATOM 1683 C C . ILE A 1 231 ? 1.502 15.773 -1.712 1 14.155 231 ILE A C 1
ATOM 1684 O O . ILE A 1 231 ? 0.889 16.844 -1.652 1 14.179 231 ILE A O 1
ATOM 1689 N N . THR A 1 232 ? 0.964 14.652 -2.201 1 12.941 232 THR A N 1
ATOM 1690 C CA . THR A 1 232 ? -0.411 14.588 -2.72 1 14.699 232 THR A CA 1
ATOM 1691 C C . THR A 1 232 ? -1.462 14.668 -1.599 1 16.268 232 THR A C 1
ATOM 1692 O O . THR A 1 232 ? -2.657 14.828 -1.881 1 16.627 232 THR A O 1
ATOM 1696 N N . GLY A 1 233 ? -1.038 14.453 -0.348 1 14.712 233 GLY A N 1
ATOM 1697 C CA . GLY A 1 233 ? -1.945 14.35 0.778 1 15.129 233 GLY A CA 1
ATOM 1698 C C . GLY A 1 233 ? -2.445 12.925 1.058 1 15.366 233 GLY A C 1
ATOM 1699 O O . GLY A 1 233 ? -3.216 12.74 2.004 1 16.788 233 GLY A O 1
ATOM 1700 N N . GLY A 1 234 ? -2.007 11.932 0.264 1 14.294 234 GLY A N 1
ATOM 1701 C CA . GLY A 1 234 ? -2.423 10.537 0.416 1 15.557 234 GLY A CA 1
ATOM 1702 C C . GLY A 1 234 ? -1.368 9.718 1.175 1 15.518 234 GLY A C 1
ATOM 1703 O O . GLY A 1 234 ? -0.246 10.207 1.407 1 14.734 234 GLY A O 1
ATOM 1704 N N . ILE A 1 235 ? -1.717 8.478 1.546 1 14.405 235 ILE A N 1
ATOM 1705 C CA . ILE A 1 235 ? -0.824 7.655 2.357 1 15.495 235 ILE A CA 1
ATOM 1706 C C . ILE A 1 235 ? 0.444 7.337 1.563 1 15.563 235 ILE A C 1
ATOM 1707 O O . ILE A 1 235 ? 0.4 7.124 0.353 1 13.745 235 ILE A O 1
ATOM 1712 N N . THR A 1 236 ? 1.577 7.262 2.271 1 15.427 236 THR A N 1
ATOM 1713 C CA . THR A 1 236 ? 2.798 6.798 1.598 1 14.131 236 THR A CA 1
ATOM 1714 C C . THR A 1 236 ? 2.774 5.29 1.427 1 13.889 236 THR A C 1
ATOM 1715 O O . THR A 1 236 ? 2.046 4.595 2.129 1 14.743 236 THR A O 1
ATOM 1719 N N . TYR A 1 237 ? 3.652 4.788 0.555 1 12.854 237 TYR A N 1
ATOM 1720 C CA . TYR A 1 237 ? 3.649 3.344 0.303 1 14.997 237 TYR A CA 1
ATOM 1721 C C . TYR A 1 237 ? 4.116 2.566 1.535 1 13.699 237 TYR A C 1
ATOM 1722 O O . TYR A 1 237 ? 3.761 1.383 1.659 1 14.811 237 TYR A O 1
ATOM 1731 N N . TYR A 1 238 ? 4.88 3.212 2.439 1 13.752 238 TYR A N 1
ATOM 1732 C CA . TYR A 1 238 ? 5.534 2.532 3.557 1 13.821 238 TYR A CA 1
ATOM 1733 C C . TYR A 1 238 ? 4.768 2.725 4.882 1 13.702 238 TYR A C 1
ATOM 1734 O O . TYR A 1 238 ? 5.037 2.022 5.871 1 14.317 238 TYR A O 1
ATOM 1743 N N . SER A 1 239 ? 3.893 3.736 4.951 1 13.28 239 SER A N 1
ATOM 1744 C CA . SER A 1 239 ? 3.392 4.121 6.271 1 13.593 239 SER A CA 1
ATOM 1745 C C . SER A 1 239 ? 2.688 2.943 6.95 1 14.764 239 SER A C 1
ATOM 1746 O O . SER A 1 239 ? 1.815 2.315 6.35 1 15.742 239 SER A O 1
ATOM 1749 N N . ASN A 1 240 ? 2.963 2.762 8.237 1 12.796 240 ASN A N 1
ATOM 1750 C CA . ASN A 1 240 ? 2.096 1.903 9.031 1 13.891 240 ASN A CA 1
ATOM 1751 C C . ASN A 1 240 ? 0.739 2.59 9.224 1 14.987 240 ASN A C 1
ATOM 1752 O O . ASN A 1 240 ? 0.616 3.808 9.037 1 14.273 240 ASN A O 1
ATOM 1757 N N . TYR A 1 241 ? -0.26 1.806 9.668 1 14.993 241 TYR A N 1
ATOM 1758 C CA . TYR A 1 241 ? -1.641 2.26 9.725 1 14.51 241 TYR A CA 1
ATOM 1759 C C . TYR A 1 241 ? -2.336 1.577 10.9 1 15.794 241 TYR A C 1
ATOM 1760 O O . TYR A 1 241 ? -1.739 0.761 11.609 1 15.636 241 TYR A O 1
ATOM 1769 N N . GLY A 1 242 ? -3.616 1.89 11.068 1 15.7 242 GLY A N 1
ATOM 1770 C CA . GLY A 1 242 ? -4.377 1.159 12.073 1 16.902 242 GLY A CA 1
ATOM 1771 C C . GLY A 1 242 ? -4.983 2.121 13.084 1 18.593 242 GLY A C 1
ATOM 1772 O O . GLY A 1 242 ? -4.718 3.335 13.089 1 17.784 242 GLY A O 1
ATOM 1773 N N . SER A 1 243 ? -5.836 1.563 13.941 1 18.589 243 SER A N 1
ATOM 1774 C CA . SER A 1 243 ? -6.573 2.437 14.842 1 25.565 243 SER A CA 1
ATOM 1775 C C . SER A 1 243 ? -5.649 3.145 15.834 1 21.299 243 SER A C 1
ATOM 1776 O O . SER A 1 243 ? -6.045 4.19 16.327 1 22.427 243 SER A O 1
ATOM 1779 N N . ARG A 1 244 ? -4.419 2.659 16.046 1 19.111 244 ARG A N 1
ATOM 1780 C CA . ARG A 1 244 ? -3.503 3.356 16.943 1 19.272 244 ARG A CA 1
ATOM 1781 C C . ARG A 1 244 ? -2.939 4.64 16.319 1 18.275 244 ARG A C 1
ATOM 1782 O O . ARG A 1 244 ? -2.32 5.426 17.044 1 19.125 244 ARG A O 1
ATOM 1790 N N . VAL A 1 245 ? -3.075 4.81 14.979 1 15.232 245 VAL A N 1
ATOM 1791 C CA . VAL A 1 245 ? -2.477 5.99 14.373 1 13.637 245 VAL A CA 1
ATOM 1792 C C . VAL A 1 245 ? -3.427 7.177 14.6 1 13.253 245 VAL A C 1
ATOM 1793 O O . VAL A 1 245 ? -4.601 7.126 14.257 1 14.785 245 VAL A O 1
ATOM 1797 N N . ASP A 1 246 ? -2.908 8.262 15.168 1 13.6 246 ASP A N 1
ATOM 1798 C CA . ASP A 1 246 ? -3.76 9.386 15.568 1 15.128 246 ASP A CA 1
ATOM 1799 C C . ASP A 1 246 ? -4.022 10.384 14.454 1 14.854 246 ASP A C 1
ATOM 1800 O O . ASP A 1 246 ? -5.13 10.938 14.354 1 13.5 246 ASP A O 1
ATOM 1805 N N . LEU A 1 247 ? -2.956 10.683 13.668 1 13.006 247 LEU A N 1
ATOM 1806 C CA . LEU A 1 247 ? -3.002 11.629 12.573 1 13.377 247 LEU A CA 1
ATOM 1807 C C . LEU A 1 247 ? -1.707 11.415 11.801 1 13.502 247 LEU A C 1
ATOM 1808 O O . LEU A 1 247 ? -0.869 10.594 12.21 1 13.079 247 LEU A O 1
ATOM 1813 N N . SER A 1 248 ? -1.529 12.173 10.713 1 13.586 248 SER A N 1
ATOM 1814 C CA . SER A 1 248 ? -0.307 12.04 9.935 1 12.48 248 SER A CA 1
ATOM 1815 C C . SER A 1 248 ? 0.396 13.377 9.82 1 12.937 248 SER A C 1
ATOM 1816 O O . SER A 1 248 ? -0.162 14.433 10.147 1 13.834 248 SER A O 1
ATOM 1819 N N . GLY A 1 249 ? 1.659 13.272 9.397 1 13.183 249 GLY A N 1
ATOM 1820 C CA . GLY A 1 249 ? 2.385 14.45 8.959 1 12.304 249 GLY A CA 1
ATOM 1821 C C . GLY A 1 249 ? 3.047 14.101 7.62 1 12.362 249 GLY A C 1
ATOM 1822 O O . GLY A 1 249 ? 3.086 12.926 7.205 1 11.686 249 GLY A O 1
ATOM 1823 N N . PRO A 1 250 ? 3.61 15.089 6.915 1 11.97 250 PRO A N 1
ATOM 1824 C CA . PRO A 1 250 ? 4.31 14.807 5.655 1 12.121 250 PRO A CA 1
ATOM 1825 C C . PRO A 1 250 ? 5.546 13.951 5.935 1 11.956 250 PRO A C 1
ATOM 1826 O O . PRO A 1 250 ? 6.401 14.309 6.758 1 13.235 250 PRO A O 1
ATOM 1830 N N . GLY A 1 251 ? 5.584 12.743 5.349 1 12.456 251 GLY A N 1
ATOM 1831 C CA . GLY A 1 251 ? 6.772 11.885 5.481 1 12.191 251 GLY A CA 1
ATOM 1832 C C . GLY A 1 251 ? 7.551 11.802 4.156 1 12.561 251 GLY A C 1
ATOM 1833 O O . GLY A 1 251 ? 8.715 11.416 4.173 1 14.34 251 GLY A O 1
ATOM 1834 N N . GLY A 1 252 ? 6.864 12.069 3.039 1 12.38 252 GLY A N 1
ATOM 1835 C CA . GLY A 1 252 ? 7.473 11.993 1.708 1 11.946 252 GLY A CA 1
ATOM 1836 C C . GLY A 1 252 ? 7.182 10.642 1.07 1 14.312 252 GLY A C 1
ATOM 1837 O O . GLY A 1 252 ? 7.431 9.592 1.673 1 14.036 252 GLY A O 1
ATOM 1838 N N . GLY A 1 253 ? 6.668 10.661 -0.157 1 13.718 253 GLY A N 1
ATOM 1839 C CA . GLY A 1 253 ? 6.236 9.409 -0.784 1 14.236 253 GLY A CA 1
ATOM 1840 C C . GLY A 1 253 ? 7.386 8.626 -1.442 1 15.29 253 GLY A C 1
ATOM 1841 O O . GLY A 1 253 ? 7.19 7.495 -1.919 1 15.103 253 GLY A O 1
ATOM 1842 N N . GLY A 1 254 ? 8.593 9.198 -1.46 1 14.643 254 GLY A N 1
ATOM 1843 C CA . GLY A 1 254 ? 9.703 8.525 -2.12 1 15.47 254 GLY A CA 1
ATOM 1844 C C . GLY A 1 254 ? 9.676 8.715 -3.634 1 16.13 254 GLY A C 1
ATOM 1845 O O . GLY A 1 254 ? 9.166 9.702 -4.151 1 15.634 254 GLY A O 1
ATOM 1846 N N . SER A 1 255 ? 10.243 7.742 -4.363 1 17.327 255 SER A N 1
ATOM 1847 C CA . SER A 1 255 ? 10.578 7.98 -5.775 1 21.538 255 SER A CA 1
ATOM 1848 C C . SER A 1 255 ? 9.366 8.24 -6.665 1 19.638 255 SER A C 1
ATOM 1849 O O . SER A 1 255 ? 9.498 8.967 -7.641 1 20.082 255 SER A O 1
ATOM 1852 N N . VAL A 1 256 ? 8.181 7.73 -6.291 1 19.713 256 VAL A N 1
ATOM 1853 C CA . VAL A 1 256 ? 6.976 7.948 -7.064 1 19.004 256 VAL A CA 1
ATOM 1854 C C . VAL A 1 256 ? 6.685 9.441 -7.202 1 20.404 256 VAL A C 1
ATOM 1855 O O . VAL A 1 256 ? 6.114 9.839 -8.201 1 20.713 256 VAL A O 1
ATOM 1859 N N . ASP A 1 257 ? 7.142 10.279 -6.243 1 18.461 257 ASP A N 1
ATOM 1860 C CA . ASP A 1 257 ? 6.825 11.701 -6.236 1 16.761 257 ASP A CA 1
ATOM 1861 C C . ASP A 1 257 ? 8.003 12.557 -6.696 1 18.619 257 ASP A C 1
ATOM 1862 O O . ASP A 1 257 ? 7.891 13.796 -6.702 1 18.761 257 ASP A O 1
ATOM 1867 N N . GLY A 1 258 ? 9.093 11.878 -7.047 1 19.239 258 GLY A N 1
ATOM 1868 C CA . GLY A 1 258 ? 10.265 12.526 -7.617 1 20.211 258 GLY A CA 1
ATOM 1869 C C . GLY A 1 258 ? 11.041 13.379 -6.616 1 20.12 258 GLY A C 1
ATOM 1870 O O . GLY A 1 258 ? 10.934 13.255 -5.392 1 19.724 258 GLY A O 1
ATOM 1871 N N . ASN A 1 259 ? 11.875 14.262 -7.176 1 20.052 259 ASN A N 1
ATOM 1872 C CA . ASN A 1 259 ? 12.801 15.058 -6.395 1 20.353 259 ASN A CA 1
ATOM 1873 C C . ASN A 1 259 ? 12.49 16.502 -6.757 1 20.903 259 ASN A C 1
ATOM 1874 O O . ASN A 1 259 ? 12.592 16.854 -7.933 1 23.071 259 ASN A O 1
ATOM 1879 N N . PRO A 1 260 ? 12.047 17.416 -5.869 1 19.294 260 PRO A N 1
ATOM 1880 C CA . PRO A 1 260 ? 12.029 17.239 -4.405 1 19.177 260 PRO A CA 1
ATOM 1881 C C . PRO A 1 260 ? 10.812 16.596 -3.742 1 18.454 260 PRO A C 1
ATOM 1882 O O . PRO A 1 260 ? 10.856 16.397 -2.52 1 15.954 260 PRO A O 1
ATOM 1886 N N . GLY A 1 261 ? 9.731 16.356 -4.504 1 16.994 261 GLY A N 1
ATOM 1887 C CA . GLY A 1 261 ? 8.417 16.231 -3.874 1 15.568 261 GLY A CA 1
ATOM 1888 C C . GLY A 1 261 ? 8.239 14.922 -3.12 1 13.6 261 GLY A C 1
ATOM 1889 O O . GLY A 1 261 ? 7.32 14.802 -2.336 1 14.529 261 GLY A O 1
ATOM 1890 N N . GLY A 1 262 ? 9.163 13.967 -3.298 1 12.876 262 GLY A N 1
ATOM 1891 C CA . GLY A 1 262 ? 9.051 12.69 -2.61 1 13.822 262 GLY A CA 1
ATOM 1892 C C . GLY A 1 262 ? 9.736 12.669 -1.231 1 13.861 262 GLY A C 1
ATOM 1893 O O . GLY A 1 262 ? 9.705 11.646 -0.573 1 13.257 262 GLY A O 1
ATOM 1894 N N . TYR A 1 263 ? 10.362 13.776 -0.799 1 13.961 263 TYR A N 1
ATOM 1895 C CA . TYR A 1 263 ? 11.258 13.707 0.357 1 14.344 263 TYR A CA 1
ATOM 1896 C C . TYR A 1 263 ? 11.052 14.937 1.232 1 14.624 263 TYR A C 1
ATOM 1897 O O . TYR A 1 263 ? 10.609 15.967 0.739 1 15.868 263 TYR A O 1
ATOM 1906 N N . VAL A 1 264 ? 11.417 14.833 2.524 1 14.008 264 VAL A N 1
ATOM 1907 C CA . VAL A 1 264 ? 11.434 15.963 3.449 1 14.299 264 VAL A CA 1
ATOM 1908 C C . VAL A 1 264 ? 12.869 16.475 3.56 1 13.093 264 VAL A C 1
ATOM 1909 O O . VAL A 1 264 ? 13.798 15.694 3.61 1 14.151 264 VAL A O 1
ATOM 1913 N N . TRP A 1 265 ? 13.04 17.802 3.529 1 11.834 265 TRP A N 1
ATOM 1914 C CA . TRP A 1 265 ? 14.366 18.382 3.342 1 12.177 265 TRP A CA 1
ATOM 1915 C C . TRP A 1 265 ? 14.799 19.202 4.554 1 13.45 265 TRP A C 1
ATOM 1916 O O . TRP A 1 265 ? 14.09 20.126 4.962 1 14.22 265 TRP A O 1
ATOM 1927 N N . GLN A 1 266 ? 15.984 18.851 5.099 1 12.636 266 GLN A N 1
ATOM 1928 C CA . GLN A 1 266 ? 16.508 19.539 6.273 1 12.601 266 GLN A CA 1
ATOM 1929 C C . GLN A 1 266 ? 18.034 19.43 6.32 1 14.911 266 GLN A C 1
ATOM 1930 O O . GLN A 1 266 ? 18.661 18.657 5.57 1 14.989 266 GLN A O 1
ATOM 1936 N N . SER A 1 267 ? 18.584 20.122 7.324 1 13.262 267 SER A N 1
ATOM 1937 C CA . SER A 1 267 ? 20.003 20.041 7.709 1 13.941 267 SER A CA 1
ATOM 1938 C C . SER A 1 267 ? 20.467 18.594 7.802 1 14.474 267 SER A C 1
ATOM 1939 O O . SER A 1 267 ? 19.813 17.748 8.427 1 13.278 267 SER A O 1
ATOM 1942 N N . GLY A 1 268 ? 21.668 18.328 7.241 1 14.963 268 GLY A N 1
ATOM 1943 C CA . GLY A 1 268 ? 22.306 17.029 7.425 1 14.097 268 GLY A CA 1
ATOM 1944 C C . GLY A 1 268 ? 23.791 17.095 7.057 1 14.462 268 GLY A C 1
ATOM 1945 O O . GLY A 1 268 ? 24.448 18.12 7.252 1 14.822 268 GLY A O 1
ATOM 1946 N N . SER A 1 269 ? 24.303 15.997 6.5 1 13.602 269 SER A N 1
ATOM 1947 C CA . SER A 1 269 ? 25.705 15.915 6.088 1 14.544 269 SER A CA 1
ATOM 1948 C C . SER A 1 269 ? 25.772 14.925 4.951 1 14.189 269 SER A C 1
ATOM 1949 O O . SER A 1 269 ? 24.973 14.003 4.924 1 16.465 269 SER A O 1
ATOM 1952 N N . ASP A 1 270 ? 26.797 15.044 4.098 1 16.475 270 ASP A N 1
ATOM 1953 C CA . ASP A 1 270 ? 27.019 14.025 3.09 1 17.222 270 ASP A CA 1
ATOM 1954 C C . ASP A 1 270 ? 28.072 13.011 3.552 1 18.084 270 ASP A C 1
ATOM 1955 O O . ASP A 1 270 ? 28.487 12.151 2.77 1 18.926 270 ASP A O 1
ATOM 1960 N N . ALA A 1 271 ? 28.541 13.134 4.795 1 16.541 271 ALA A N 1
ATOM 1961 C CA . ALA A 1 271 ? 29.546 12.201 5.302 1 16.531 271 ALA A CA 1
ATOM 1962 C C . ALA A 1 271 ? 29.11 10.723 5.279 1 17.288 271 ALA A C 1
ATOM 1963 O O . ALA A 1 271 ? 28.058 10.37 5.821 1 17.054 271 ALA A O 1
ATOM 1965 N N . ALA A 1 272 ? 29.958 9.81 4.739 1 16.393 272 ALA A N 1
ATOM 1966 C CA . ALA A 1 272 ? 29.558 8.404 4.631 1 18.512 272 ALA A CA 1
ATOM 1967 C C . ALA A 1 272 ? 29.799 7.608 5.928 1 16.35 272 ALA A C 1
ATOM 1968 O O . ALA A 1 272 ? 29.12 6.595 6.182 1 16.455 272 ALA A O 1
ATOM 1970 N N . THR A 1 273 ? 30.841 7.979 6.68 1 17.731 273 THR A N 1
ATOM 1971 C CA . THR A 1 273 ? 31.167 7.329 7.948 1 18.67 273 THR A CA 1
ATOM 1972 C C . THR A 1 273 ? 31.181 8.336 9.103 1 20.022 273 THR A C 1
ATOM 1973 O O . THR A 1 273 ? 30.138 8.659 9.676 1 18.526 273 THR A O 1
ATOM 1977 N N . THR A 1 274 ? 32.383 8.801 9.508 1 17.461 274 THR A N 1
ATOM 1978 C CA . THR A 1 274 ? 32.543 9.713 10.632 1 17.87 274 THR A CA 1
ATOM 1979 C C . THR A 1 274 ? 32.052 11.085 10.187 1 17.439 274 THR A C 1
ATOM 1980 O O . THR A 1 274 ? 32.007 11.355 8.989 1 17.308 274 THR A O 1
ATOM 1984 N N . PRO A 1 275 ? 31.713 12.017 11.103 1 17.299 275 PRO A N 1
ATOM 1985 C CA . PRO A 1 275 ? 31.425 13.39 10.685 1 20.472 275 PRO A CA 1
ATOM 1986 C C . PRO A 1 275 ? 32.479 14.039 9.767 1 20.165 275 PRO A C 1
ATOM 1987 O O . PRO A 1 275 ? 32.142 14.661 8.761 1 18.89 275 PRO A O 1
ATOM 1991 N N . GLU A 1 276 ? 33.762 13.801 10.078 1 22.913 276 GLU A N 1
ATOM 1992 C CA . GLU A 1 276 ? 34.891 14.346 9.339 1 22.501 276 GLU A CA 1
ATOM 1993 C C . GLU A 1 276 ? 35.013 13.82 7.909 1 24.834 276 GLU A C 1
ATOM 1994 O O . GLU A 1 276 ? 35.724 14.436 7.096 1 23.64 276 GLU A O 1
ATOM 2000 N N . SER A 1 277 ? 34.359 12.696 7.579 1 18.887 277 SER A N 1
ATOM 2001 C CA . SER A 1 277 ? 34.483 12.134 6.244 1 19.739 277 SER A CA 1
ATOM 2002 C C . SER A 1 277 ? 33.711 12.955 5.211 1 20.839 277 SER A C 1
ATOM 2003 O O . SER A 1 277 ? 33.801 12.674 4.01 1 23.127 277 SER A O 1
ATOM 2006 N N . GLY A 1 278 ? 32.87 13.88 5.697 1 17.499 278 GLY A N 1
ATOM 2007 C CA . GLY A 1 278 ? 32.042 14.669 4.793 1 19.861 278 GLY A CA 1
ATOM 2008 C C . GLY A 1 278 ? 31.89 16.092 5.327 1 19.28 278 GLY A C 1
ATOM 2009 O O . GLY A 1 278 ? 32.696 16.549 6.139 1 19.907 278 GLY A O 1
ATOM 2010 N N . SER A 1 279 ? 30.842 16.791 4.878 1 16.956 279 SER A N 1
ATOM 2011 C CA . SER A 1 279 ? 30.625 18.157 5.334 1 16.101 279 SER A CA 1
ATOM 2012 C C . SER A 1 279 ? 29.131 18.456 5.48 1 16.588 279 SER A C 1
ATOM 2013 O O . SER A 1 279 ? 28.289 17.719 4.95 1 17.495 279 SER A O 1
ATOM 2016 N N . TYR A 1 280 ? 28.821 19.609 6.088 1 17.057 280 TYR A N 1
ATOM 2017 C CA . TYR A 1 280 ? 27.425 19.982 6.332 1 15.287 280 TYR A CA 1
ATOM 2018 C C . TYR A 1 280 ? 26.703 20.154 5.006 1 18.328 280 TYR A C 1
ATOM 2019 O O . TYR A 1 280 ? 27.245 20.7 4.045 1 17.379 280 TYR A O 1
ATOM 2028 N N . SER A 1 281 ? 25.445 19.705 4.983 1 15.828 281 SER A N 1
ATOM 2029 C CA . SER A 1 281 ? 24.655 19.718 3.76 1 16.629 281 SER A CA 1
ATOM 2030 C C . SER A 1 281 ? 23.172 19.86 4.121 1 16.72 281 SER A C 1
ATOM 2031 O O . SER A 1 281 ? 22.808 20.1 5.285 1 13.812 281 SER A O 1
ATOM 2034 N N . TYR A 1 282 ? 22.332 19.697 3.095 1 16.415 282 TYR A N 1
ATOM 2035 C CA . TYR A 1 282 ? 20.874 19.599 3.275 1 18.462 282 TYR A CA 1
ATOM 2036 C C . TYR A 1 282 ? 20.447 18.316 2.559 1 19.162 282 TYR A C 1
ATOM 2037 O O . TYR A 1 282 ? 20.924 18.044 1.456 1 22.547 282 TYR A O 1
ATOM 2046 N N . MET A 1 283 ? 19.628 17.483 3.21 1 19.671 283 MET A N 1
ATOM 2047 C CA . MET A 1 283 ? 19.422 16.12 2.738 1 18.509 283 MET A CA 1
ATOM 2048 C C . MET A 1 283 ? 17.916 15.92 2.633 1 18.264 283 MET A C 1
ATOM 2049 O O . MET A 1 283 ? 17.155 16.469 3.439 1 15.405 283 MET A O 1
ATOM 2054 N N . GLY A 1 284 ? 17.517 15.054 1.694 1 17.153 284 GLY A N 1
ATOM 2055 C CA . GLY A 1 284 ? 16.122 14.692 1.548 1 14.762 284 GLY A CA 1
ATOM 2056 C C . GLY A 1 284 ? 15.927 13.269 2.031 1 17.353 284 GLY A C 1
ATOM 2057 O O . GLY A 1 284 ? 16.699 12.391 1.67 1 18.369 284 GLY A O 1
ATOM 2058 N N . MET A 1 285 ? 14.984 13.07 2.961 1 15.336 285 MET A N 1
ATOM 2059 C CA . MET A 1 285 ? 14.763 11.748 3.507 1 16.253 285 MET A CA 1
ATOM 2060 C C . MET A 1 285 ? 13.258 11.536 3.547 1 15.575 285 MET A C 1
ATOM 2061 O O . MET A 1 285 ? 12.492 12.474 3.637 1 15.672 285 MET A O 1
ATOM 2066 N N . GLY A 1 286 ? 12.845 10.279 3.51 1 15.98 286 GLY A N 1
ATOM 2067 C CA . GLY A 1 286 ? 11.43 9.964 3.575 1 14.002 286 GLY A CA 1
ATOM 2068 C C . GLY A 1 286 ? 11.195 9.012 4.747 1 14.282 286 GLY A C 1
ATOM 2069 O O . GLY A 1 286 ? 12.026 8.15 4.99 1 15.637 286 GLY A O 1
ATOM 2070 N N . GLY A 1 287 ? 10.075 9.156 5.459 1 13.606 287 GLY A N 1
ATOM 2071 C CA . GLY A 1 287 ? 9.696 8.143 6.44 1 12.912 287 GLY A CA 1
ATOM 2072 C C . GLY A 1 287 ? 8.669 8.701 7.417 1 13.129 287 GLY A C 1
ATOM 2073 O O . GLY A 1 287 ? 8.459 9.932 7.491 1 12.692 287 GLY A O 1
ATOM 2074 N N . THR A 1 288 ? 8.112 7.795 8.233 1 12.044 288 THR A N 1
ATOM 2075 C CA . THR A 1 288 ? 7.309 8.31 9.363 1 12.529 288 THR A CA 1
ATOM 2076 C C . THR A 1 288 ? 8.223 9.056 10.339 1 13.732 288 THR A C 1
ATOM 2077 O O . THR A 1 288 ? 7.723 9.887 11.098 1 11.888 288 THR A O 1
ATOM 2081 N N . SER A 1 289 ? 9.561 8.782 10.293 1 13.845 289 SER A N 1
ATOM 2082 C CA . SER A 1 289 ? 10.522 9.578 11.051 1 12.723 289 SER A CA 1
ATOM 2083 C C . SER A 1 289 ? 10.51 11.066 10.718 1 12.513 289 SER A C 1
ATOM 2084 O O . SER A 1 289 ? 10.933 11.87 11.561 1 12.199 289 SER A O 1
ATOM 2087 N N . MET A 1 290 ? 10.129 11.4 9.473 1 12.05 290 MET A N 1
ATOM 2088 C CA . MET A 1 290 ? 10.076 12.796 9.057 1 11.953 290 MET A CA 1
ATOM 2089 C C . MET A 1 290 ? 8.712 13.397 9.387 1 12.615 290 MET A C 1
ATOM 2090 O O . MET A 1 290 ? 8.595 14.599 9.574 1 12.424 290 MET A O 1
ATOM 2095 N N . ALA A 1 291 ? 7.675 12.551 9.433 1 11.433 291 ALA A N 1
ATOM 2096 C CA . ALA A 1 291 ? 6.333 13.046 9.745 1 11.602 291 ALA A CA 1
ATOM 2097 C C . ALA A 1 291 ? 6.203 13.415 11.232 1 12.302 291 ALA A C 1
ATOM 2098 O O . ALA A 1 291 ? 5.624 14.444 11.572 1 12.595 291 ALA A O 1
ATOM 2100 N N . SER A 1 292 ? 6.701 12.553 12.105 1 11.993 292 SER A N 1
ATOM 2101 C CA . SER A 1 292 ? 6.609 12.73 13.554 1 12.197 292 SER A CA 1
ATOM 2102 C C . SER A 1 292 ? 7.115 14.102 14.039 1 11.935 292 SER A C 1
ATOM 2103 O O . SER A 1 292 ? 6.366 14.794 14.763 1 12.073 292 SER A O 1
ATOM 2106 N N . PRO A 1 293 ? 8.31 14.599 13.633 1 11.479 293 PRO A N 1
ATOM 2107 C CA . PRO A 1 293 ? 8.771 15.911 14.094 1 12.44 293 PRO A CA 1
ATOM 2108 C C . PRO A 1 293 ? 7.936 17.079 13.628 1 11.96 293 PRO A C 1
ATOM 2109 O O . PRO A 1 293 ? 7.934 18.123 14.311 1 13.197 293 PRO A O 1
ATOM 2113 N N . HIS A 1 294 ? 7.212 16.901 12.492 1 11.976 294 HIS A N 1
ATOM 2114 C CA . HIS A 1 294 ? 6.283 17.968 12.117 1 12.167 294 HIS A CA 1
ATOM 2115 C C . HIS A 1 294 ? 5.222 18.123 13.221 1 11.913 294 HIS A C 1
ATOM 2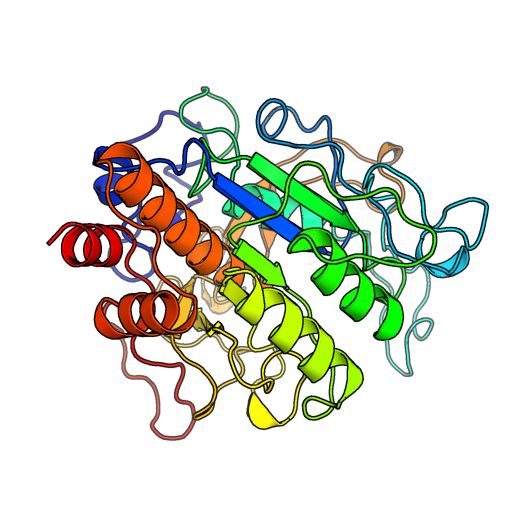116 O O . HIS A 1 294 ? 4.855 19.249 13.6 1 12.151 294 HIS A O 1
ATOM 2123 N N . VAL A 1 295 ? 4.689 17.004 13.688 1 11.61 295 VAL A N 1
ATOM 2124 C CA . VAL A 1 295 ? 3.623 17.044 14.696 1 11.634 295 VAL A CA 1
ATOM 2125 C C . VAL A 1 295 ? 4.219 17.468 16.041 1 13.224 295 VAL A C 1
ATOM 2126 O O . VAL A 1 295 ? 3.614 18.259 16.762 1 13.019 295 VAL A O 1
ATOM 2130 N N . ALA A 1 296 ? 5.423 16.956 16.406 1 13.108 296 ALA A N 1
ATOM 2131 C CA . ALA A 1 296 ? 6.068 17.353 17.642 1 12.118 296 ALA A CA 1
ATOM 2132 C C . ALA A 1 296 ? 6.318 18.869 17.649 1 13.855 296 ALA A C 1
ATOM 2133 O O . ALA A 1 296 ? 6.073 19.541 18.653 1 14.586 296 ALA A O 1
ATOM 2135 N N . ALA A 1 297 ? 6.735 19.446 16.523 1 12.615 297 ALA A N 1
ATOM 2136 C CA . ALA A 1 297 ? 7.004 20.878 16.492 1 12.542 297 ALA A CA 1
ATOM 2137 C C . ALA A 1 297 ? 5.701 21.685 16.557 1 12.511 297 ALA A C 1
ATOM 2138 O O . ALA A 1 297 ? 5.702 22.758 17.132 1 13.722 297 ALA A O 1
ATOM 2140 N N . VAL A 1 298 ? 4.593 21.163 15.996 1 12.54 298 VAL A N 1
ATOM 2141 C CA . VAL A 1 298 ? 3.316 21.864 16.129 1 13.592 298 VAL A CA 1
ATOM 2142 C C . VAL A 1 298 ? 2.894 21.877 17.605 1 13.018 298 VAL A C 1
ATOM 2143 O O . VAL A 1 298 ? 2.401 22.889 18.106 1 14.6 298 VAL A O 1
ATOM 2147 N N . ALA A 1 299 ? 3.074 20.742 18.296 1 14.127 299 ALA A N 1
ATOM 2148 C CA . ALA A 1 299 ? 2.85 20.75 19.741 1 14.402 299 ALA A CA 1
ATOM 2149 C C . ALA A 1 299 ? 3.67 21.851 20.412 1 15.457 299 ALA A C 1
ATOM 2150 O O . ALA A 1 299 ? 3.158 22.567 21.309 1 15.333 299 ALA A O 1
ATOM 2152 N N . ALA A 1 300 ? 4.935 22.016 19.994 1 13.483 300 ALA A N 1
ATOM 2153 C CA . ALA A 1 300 ? 5.758 23.075 20.585 1 13.036 300 ALA A CA 1
ATOM 2154 C C . ALA A 1 300 ? 5.218 24.476 20.234 1 14.048 300 ALA A C 1
ATOM 2155 O O . ALA A 1 300 ? 5.231 25.365 21.1 1 14.958 300 ALA A O 1
ATOM 2157 N N . LEU A 1 301 ? 4.747 24.715 18.983 1 14.073 301 LEU A N 1
ATOM 2158 C CA . LEU A 1 301 ? 4.183 26.03 18.624 1 11.89 301 LEU A CA 1
ATOM 2159 C C . LEU A 1 301 ? 2.99 26.356 19.545 1 12.924 301 LEU A C 1
ATOM 2160 O O . LEU A 1 301 ? 2.841 27.504 19.984 1 15.615 301 LEU A O 1
ATOM 2165 N N . VAL A 1 302 ? 2.134 25.358 19.808 1 13.088 302 VAL A N 1
ATOM 2166 C CA . VAL A 1 302 ? 0.935 25.564 20.635 1 12.536 302 VAL A CA 1
ATOM 2167 C C . VAL A 1 302 ? 1.333 25.866 22.083 1 15.215 302 VAL A C 1
ATOM 2168 O O . VAL A 1 302 ? 0.84 26.829 22.692 1 16.001 302 VAL A O 1
ATOM 2172 N N . GLN A 1 303 ? 2.227 25.055 22.68 1 14.353 303 GLN A N 1
ATOM 2173 C CA . GLN A 1 303 ? 2.589 25.332 24.071 1 15.105 303 GLN A CA 1
ATOM 2174 C C . GLN A 1 303 ? 3.199 26.737 24.187 1 15.517 303 GLN A C 1
ATOM 2175 O O . GLN A 1 303 ? 2.909 27.472 25.133 1 16.455 303 GLN A O 1
ATOM 2181 N N . SER A 1 304 ? 4.018 27.133 23.203 1 15.41 304 SER A N 1
ATOM 2182 C CA . SER A 1 304 ? 4.668 28.439 23.176 1 16.34 304 SER A CA 1
ATOM 2183 C C . SER A 1 304 ? 3.647 29.576 23.174 1 19.098 304 SER A C 1
ATOM 2184 O O . SER A 1 304 ? 3.775 30.579 23.917 1 21.044 304 SER A O 1
ATOM 2187 N N . ALA A 1 305 ? 2.66 29.435 22.291 1 16.859 305 ALA A N 1
ATOM 2188 C CA . ALA A 1 305 ? 1.657 30.462 22.101 1 16.51 305 ALA A CA 1
ATOM 2189 C C . ALA A 1 305 ? 0.838 30.616 23.392 1 20.182 305 ALA A C 1
ATOM 2190 O O . ALA A 1 305 ? 0.522 31.743 23.751 1 21.104 305 ALA A O 1
ATOM 2192 N N . LEU A 1 306 ? 0.483 29.492 24.047 1 19.613 306 LEU A N 1
ATOM 2193 C CA . LEU A 1 306 ? -0.265 29.554 25.313 1 20.906 306 LEU A CA 1
ATOM 2194 C C . LEU A 1 306 ? 0.538 30.302 26.377 1 25.018 306 LEU A C 1
ATOM 2195 O O . LEU A 1 306 ? 0.013 31.23 27.006 1 28.584 306 LEU A O 1
ATOM 2200 N N . ILE A 1 3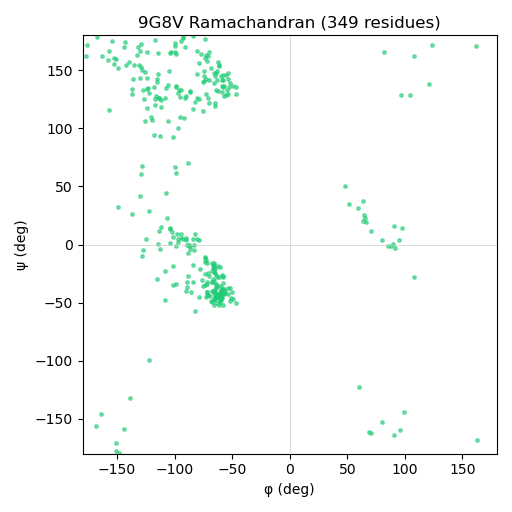07 ? 1.805 29.919 26.548 1 24.008 307 ILE A N 1
ATOM 2201 C CA . ILE A 1 307 ? 2.686 30.507 27.542 1 27.503 307 ILE A CA 1
ATOM 2202 C C . ILE A 1 307 ? 2.778 32.004 27.262 1 29.964 307 ILE A C 1
ATOM 2203 O O . ILE A 1 307 ? 2.57 32.792 28.186 1 30.594 307 ILE A O 1
ATOM 2208 N N . ALA A 1 308 ? 2.93 32.383 25.982 1 24.587 308 ALA A N 1
ATOM 2209 C CA . ALA A 1 308 ? 3.056 33.778 25.585 1 26.032 308 ALA A CA 1
ATOM 2210 C C . ALA A 1 308 ? 1.83 34.608 25.954 1 30.997 308 ALA A C 1
ATOM 2211 O O . ALA A 1 308 ? 1.951 35.83 26.087 1 31.969 308 ALA A O 1
ATOM 2213 N N . ALA A 1 309 ? 0.652 33.969 26.035 1 30.329 309 ALA A N 1
ATOM 2214 C CA . ALA A 1 309 ? -0.59 34.673 26.321 1 31.767 309 ALA A CA 1
ATOM 2215 C C . ALA A 1 309 ? -0.944 34.561 27.811 1 33.049 309 ALA A C 1
ATOM 2216 O O . ALA A 1 309 ? -2.037 34.951 28.213 1 36.688 309 ALA A O 1
ATOM 2218 N N . GLY A 1 310 ? -0.019 34.042 28.626 1 29.567 310 GLY A N 1
ATOM 2219 C CA . GLY A 1 310 ? -0.265 33.78 30.039 1 33.785 310 GLY A CA 1
ATOM 2220 C C . GLY A 1 310 ? -1.339 32.716 30.279 1 33.728 310 GLY A C 1
ATOM 2221 O O . GLY A 1 310 ? -1.971 32.718 31.332 1 35.357 310 GLY A O 1
ATOM 2222 N N . LYS A 1 311 ? -1.547 31.799 29.32 1 28.112 311 LYS A N 1
ATOM 2223 C CA . LYS A 1 311 ? -2.505 30.717 29.488 1 25.545 311 LYS A CA 1
ATOM 2224 C C . LYS A 1 311 ? -1.736 29.47 29.91 1 25.239 311 LYS A C 1
ATOM 2225 O O . LYS A 1 311 ? -0.52 29.438 29.768 1 25.753 311 LYS A O 1
ATOM 2231 N N . ASP A 1 312 ? -2.477 28.477 30.423 1 22.993 312 ASP A N 1
ATOM 2232 C CA . ASP A 1 312 ? -1.912 27.232 30.917 1 21.556 312 ASP A CA 1
ATOM 2233 C C . ASP A 1 312 ? -1.51 26.372 29.71 1 21.029 312 ASP A C 1
ATOM 2234 O O . ASP A 1 312 ? -2.275 26.279 28.738 1 18.669 312 ASP A O 1
ATOM 2239 N N . PRO A 1 313 ? -0.345 25.677 29.776 1 22.009 313 PRO A N 1
ATOM 2240 C CA . PRO A 1 313 ? 0.041 24.705 28.741 1 21.621 313 PRO A CA 1
ATOM 2241 C C . PRO A 1 313 ? -1.006 23.607 28.719 1 20.946 313 PRO A C 1
ATOM 2242 O O . PRO A 1 313 ? -1.715 23.373 29.71 1 19.8 313 PRO A O 1
ATOM 2246 N N . LEU A 1 314 ? -1.147 22.954 27.561 1 17.971 314 LEU A N 1
ATOM 2247 C CA . LEU A 1 314 ? -2.056 21.814 27.543 1 17.014 314 LEU A CA 1
ATOM 2248 C C . LEU A 1 314 ? -1.404 20.638 28.244 1 15.946 314 LEU A C 1
ATOM 2249 O O . LEU A 1 314 ? -0.218 20.381 28.048 1 15.244 314 LEU A O 1
ATOM 2254 N N . ALA A 1 315 ? -2.228 19.828 28.944 1 14.999 315 ALA A N 1
ATOM 2255 C CA . ALA A 1 315 ? -1.779 18.524 29.414 1 16.147 315 ALA A CA 1
ATOM 2256 C C . ALA A 1 315 ? -1.653 17.59 28.206 1 15.015 315 ALA A C 1
ATOM 2257 O O . ALA A 1 315 ? -2.274 17.833 27.17 1 15.864 315 ALA A O 1
ATOM 2259 N N . PRO A 1 316 ? -0.853 16.503 28.301 1 14.889 316 PRO A N 1
ATOM 2260 C CA . PRO A 1 316 ? -0.662 15.587 27.166 1 15.252 316 PRO A CA 1
ATOM 2261 C C . PRO A 1 316 ? -1.926 15.098 26.466 1 15.763 316 PRO A C 1
ATOM 2262 O O . PRO A 1 316 ? -2.036 15.127 25.217 1 16.195 316 PRO A O 1
ATOM 2266 N N . ALA A 1 317 ? -2.931 14.657 27.232 1 16.881 317 ALA A N 1
ATOM 2267 C CA . ALA A 1 317 ? -4.181 14.225 26.601 1 17.539 317 ALA A CA 1
ATOM 2268 C C . ALA A 1 317 ? -4.831 15.357 25.803 1 17.644 317 ALA A C 1
ATOM 2269 O O . ALA A 1 317 ? -5.34 15.124 24.69 1 17.005 317 ALA A O 1
ATOM 2271 N N . ALA A 1 318 ? -4.86 16.575 26.373 1 14.559 318 ALA A N 1
ATOM 2272 C CA . ALA A 1 318 ? -5.526 17.665 25.684 1 16.863 318 ALA A CA 1
ATOM 2273 C C . ALA A 1 318 ? -4.757 17.965 24.392 1 15.658 318 ALA A C 1
ATOM 2274 O O . ALA A 1 318 ? -5.378 18.328 23.378 1 16.864 318 ALA A O 1
ATOM 2276 N N . MET A 1 319 ? -3.426 17.887 24.481 1 15.522 319 MET A N 1
ATOM 2277 C CA . MET A 1 319 ? -2.594 18.163 23.3 1 15.11 319 MET A CA 1
ATOM 2278 C C . MET A 1 319 ? -2.921 17.173 22.17 1 15.612 319 MET A C 1
ATOM 2279 O O . MET A 1 319 ? -3.11 17.574 21.014 1 15.57 319 MET A O 1
ATOM 2284 N N . ARG A 1 320 ? -2.966 15.875 22.476 1 15.668 320 ARG A N 1
ATOM 2285 C CA . ARG A 1 320 ? -3.305 14.881 21.461 1 14.085 320 ARG A CA 1
ATOM 2286 C C . ARG A 1 320 ? -4.694 15.129 20.848 1 15.29 320 ARG A C 1
ATOM 2287 O O . ARG A 1 320 ? -4.868 15.089 19.63 1 14.924 320 ARG A O 1
ATOM 2295 N N . THR A 1 321 ? -5.679 15.395 21.722 1 15.448 321 THR A N 1
ATOM 2296 C CA . THR A 1 321 ? -7.038 15.666 21.277 1 15.896 321 THR A CA 1
ATOM 2297 C C . THR A 1 321 ? -7.037 16.869 20.34 1 14.786 321 THR A C 1
ATOM 2298 O O . THR A 1 321 ? -7.667 16.844 19.272 1 16.062 321 THR A O 1
ATOM 2302 N N . LEU A 1 322 ? -6.284 17.897 20.713 1 16.818 322 LEU A N 1
ATOM 2303 C CA . LEU A 1 322 ? -6.272 19.093 19.894 1 16.141 322 LEU A CA 1
ATOM 2304 C C . LEU A 1 322 ? -5.646 18.817 18.526 1 15.424 322 LEU A C 1
ATOM 2305 O O . LEU A 1 322 ? -6.193 19.273 17.494 1 15.008 322 LEU A O 1
ATOM 2310 N N . LEU A 1 323 ? -4.481 18.152 18.519 1 12.367 323 LEU A N 1
ATOM 2311 C CA . LEU A 1 323 ? -3.831 17.882 17.232 1 13.197 323 LEU A CA 1
ATOM 2312 C C . LEU A 1 323 ? -4.758 17.049 16.334 1 14.099 323 LEU A C 1
ATOM 2313 O O . LEU A 1 323 ? -4.794 17.297 15.124 1 13.821 323 LEU A O 1
ATOM 2318 N N . LYS A 1 324 ? -5.454 16.037 16.896 1 14.58 324 LYS A N 1
ATOM 2319 C CA . LYS A 1 324 ? -6.37 15.219 16.102 1 15.431 324 LYS A CA 1
ATOM 2320 C C . LYS A 1 324 ? -7.584 16.001 15.578 1 14.847 324 LYS A C 1
ATOM 2321 O O . LYS A 1 324 ? -7.952 15.874 14.412 1 15.317 324 LYS A O 1
ATOM 2327 N N . GLU A 1 325 ? -8.218 16.778 16.462 1 15.07 325 GLU A N 1
ATOM 2328 C CA . GLU A 1 325 ? -9.443 17.475 16.103 1 18.38 325 GLU A CA 1
ATOM 2329 C C . GLU A 1 325 ? -9.176 18.541 15.047 1 18.065 325 GLU A C 1
ATOM 2330 O O . GLU A 1 325 ? -10.089 18.815 14.256 1 18.115 325 GLU A O 1
ATOM 2336 N N . THR A 1 326 ? -7.958 19.122 15.03 1 16.298 326 THR A N 1
ATOM 2337 C CA . THR A 1 326 ? -7.674 20.222 14.113 1 14.996 326 THR A CA 1
ATOM 2338 C C . THR A 1 326 ? -6.937 19.77 12.85 1 13.772 326 THR A C 1
ATOM 2339 O O . THR A 1 326 ? -6.674 20.608 11.968 1 15.207 326 THR A O 1
ATOM 2343 N N . ALA A 1 327 ? -6.623 18.459 12.728 1 13.553 327 ALA A N 1
ATOM 2344 C CA . ALA A 1 327 ? -5.946 17.961 11.529 1 13.306 327 ALA A CA 1
ATOM 2345 C C . ALA A 1 327 ? -6.781 18.234 10.265 1 15.785 327 ALA A C 1
ATOM 2346 O O . ALA A 1 327 ? -8.019 18.227 10.328 1 15.678 327 ALA A O 1
ATOM 2348 N N . ARG A 1 328 ? -6.114 18.523 9.134 1 13.863 328 ARG A N 1
ATOM 2349 C CA A ARG A 1 328 ? -6.786 18.752 7.845 0.65 14.491 328 ARG A CA 1
ATOM 2350 C CA B ARG A 1 328 ? -6.834 18.749 7.882 0.35 15.058 328 ARG A CA 1
ATOM 2351 C C . ARG A 1 328 ? -7.216 17.405 7.264 1 15.068 328 ARG A C 1
ATOM 2352 O O . ARG A 1 328 ? -6.379 16.541 7.031 1 16.78 328 ARG A O 1
ATOM 2367 N N . PRO A 1 329 ? -8.521 17.148 6.999 1 17.933 329 PRO A N 1
ATOM 2368 C CA . PRO A 1 329 ? -8.924 15.87 6.418 1 16.323 329 PRO A CA 1
ATOM 2369 C C . PRO A 1 329 ? -8.153 15.641 5.111 1 15.414 329 PRO A C 1
ATOM 2370 O O . PRO A 1 329 ? -7.847 16.573 4.38 1 14.786 329 PRO A O 1
ATOM 2374 N N . PHE A 1 330 ? -7.831 14.384 4.828 1 14.599 330 PHE A N 1
ATOM 2375 C CA . PHE A 1 330 ? -6.936 14.095 3.718 1 13.332 330 PHE A CA 1
ATOM 2376 C C . PHE A 1 330 ? -7.598 14.481 2.392 1 14.65 330 PHE A C 1
ATOM 2377 O O . PHE A 1 330 ? -8.785 14.224 2.21 1 15.507 330 PHE A O 1
ATOM 2385 N N . PRO A 1 331 ? -6.829 15.094 1.46 1 15.633 331 PRO A N 1
ATOM 2386 C CA . PRO A 1 331 ? -7.386 15.52 0.165 1 14.553 331 PRO A CA 1
ATOM 2387 C C . PRO A 1 331 ? -7.448 14.401 -0.867 1 18.725 331 PRO A C 1
ATOM 2388 O O . PRO A 1 331 ? -7.911 14.632 -1.983 1 18.096 331 PRO A O 1
ATOM 2392 N N . VAL A 1 332 ? -6.989 13.203 -0.471 1 16.42 332 VAL A N 1
ATOM 2393 C CA . VAL A 1 332 ? -7.06 11.98 -1.252 1 17.758 332 VAL A CA 1
ATOM 2394 C C . VAL A 1 332 ? -7.66 10.931 -0.314 1 19.425 332 VAL A C 1
ATOM 2395 O O . VAL A 1 332 ? -7.334 10.902 0.888 1 18.989 332 VAL A O 1
ATOM 2399 N N . SER A 1 333 ? -8.489 10.045 -0.873 1 17.728 333 SER A N 1
ATOM 2400 C CA . SER A 1 333 ? -9.161 9.033 -0.076 1 18.918 333 SER A CA 1
ATOM 2401 C C . SER A 1 333 ? -8.117 8.122 0.571 1 18.844 333 SER A C 1
ATOM 2402 O O . SER A 1 333 ? -7.196 7.687 -0.114 1 17.715 333 SER A O 1
ATOM 2405 N N . ILE A 1 334 ? -8.279 7.879 1.884 1 18.212 334 ILE A N 1
ATOM 2406 C CA . ILE A 1 334 ? -7.468 6.858 2.533 1 19.298 334 ILE A CA 1
ATOM 2407 C C . ILE A 1 334 ? -8.29 5.566 2.555 1 20.108 334 ILE A C 1
ATOM 2408 O O . ILE A 1 334 ? -9.398 5.551 3.1 1 19.705 334 ILE A O 1
ATOM 2413 N N . PRO A 1 335 ? -7.744 4.425 2.062 1 19.908 335 PRO A N 1
ATOM 2414 C CA . PRO A 1 335 ? -8.487 3.159 2.132 1 24.512 335 PRO A CA 1
ATOM 2415 C C . PRO A 1 335 ? -8.876 2.751 3.553 1 25.025 335 PRO A C 1
ATOM 2416 O O . PRO A 1 335 ? -8.146 2.964 4.531 1 20.603 335 PRO A O 1
ATOM 2420 N N . THR A 1 336 ? -10.05 2.113 3.643 1 28.015 336 THR A N 1
ATOM 2421 C CA . THR A 1 336 ? -10.693 1.807 4.906 1 27.646 336 THR A CA 1
ATOM 2422 C C . THR A 1 336 ? -9.748 0.972 5.757 1 22.397 336 THR A C 1
ATOM 2423 O O . THR A 1 336 ? -9.684 1.154 6.969 1 22.06 336 THR A O 1
ATOM 2427 N N . ALA A 1 337 ? -9.025 0.057 5.107 1 21.039 337 ALA A N 1
ATOM 2428 C CA . ALA A 1 337 ? -8.247 -0.916 5.851 1 21.404 337 ALA A CA 1
ATOM 2429 C C . ALA A 1 337 ? -6.856 -0.364 6.203 1 19.108 337 ALA A C 1
ATOM 2430 O O . ALA A 1 337 ? -6.085 -1.056 6.838 1 18.946 337 ALA A O 1
ATOM 2432 N N . THR A 1 338 ? -6.521 0.866 5.785 1 17.956 338 THR A N 1
ATOM 2433 C CA . THR A 1 338 ? -5.212 1.419 6.148 1 16.54 338 THR A CA 1
ATOM 2434 C C . THR A 1 338 ? -5.394 2.817 6.747 1 15.99 338 THR A C 1
ATOM 2435 O O . THR A 1 338 ? -4.866 3.802 6.235 1 16.087 338 THR A O 1
ATOM 2439 N N . PRO A 1 339 ? -6.126 2.962 7.879 1 16.588 339 PRO A N 1
ATOM 2440 C CA . PRO A 1 339 ? -6.398 4.291 8.421 1 15.269 339 PRO A CA 1
ATOM 2441 C C . PRO A 1 339 ? -5.127 4.911 8.985 1 13.809 339 PRO A C 1
ATOM 2442 O O . PRO A 1 339 ? -4.311 4.231 9.592 1 13.818 339 PRO A O 1
ATOM 2446 N N . ILE A 1 340 ? -4.954 6.224 8.778 1 12.765 340 ILE A N 1
ATOM 2447 C CA . ILE A 1 340 ? -3.751 6.907 9.241 1 13.867 340 ILE A CA 1
ATOM 2448 C C . ILE A 1 340 ? -4.195 8.159 10.018 1 13.973 340 ILE A C 1
ATOM 2449 O O . ILE A 1 340 ? -3.58 9.23 9.962 1 15.49 340 ILE A O 1
ATOM 2454 N N . GLY A 1 341 ? -5.24 7.999 10.83 1 14.235 341 GLY A N 1
ATOM 2455 C CA . GLY A 1 341 ? -5.637 9.048 11.761 1 14.068 341 GLY A CA 1
ATOM 2456 C C . GLY A 1 341 ? -6.649 10.022 11.157 1 14.69 341 GLY A C 1
ATOM 2457 O O . GLY A 1 341 ? -7.277 9.731 10.12 1 14.933 341 GLY A O 1
ATOM 2458 N N . THR A 1 342 ? -6.79 11.182 11.822 1 14.495 342 THR A N 1
ATOM 2459 C CA . THR A 1 342 ? -7.896 12.071 11.467 1 14.968 342 THR A CA 1
ATOM 2460 C C . THR A 1 342 ? -7.594 12.985 10.281 1 16.12 342 THR A C 1
ATOM 2461 O O . THR A 1 342 ? -8.516 13.59 9.737 1 16.26 342 THR A O 1
ATOM 2465 N N . GLY A 1 343 ? -6.322 13.16 9.936 1 16.356 343 GLY A N 1
ATOM 2466 C CA . GLY A 1 343 ? -5.951 14.083 8.871 1 14.774 343 GLY A CA 1
ATOM 2467 C C . GLY A 1 343 ? -4.466 14.408 8.978 1 15.389 343 GLY A C 1
ATOM 2468 O O . GLY A 1 343 ? -3.747 13.734 9.723 1 13.736 343 GLY A O 1
ATOM 2469 N N . ILE A 1 344 ? -4.033 15.421 8.221 1 15.097 344 ILE A N 1
ATOM 2470 C CA . ILE A 1 344 ? -2.636 15.863 8.262 1 14.203 344 ILE A CA 1
ATOM 2471 C C . ILE A 1 344 ? -2.58 17.008 9.263 1 14.485 344 ILE A C 1
ATOM 2472 O O . ILE A 1 344 ? -3.397 17.919 9.227 1 15.189 344 ILE A O 1
ATOM 2477 N N . VAL A 1 345 ? -1.605 16.963 10.156 1 12.635 345 VAL A N 1
ATOM 2478 C CA . VAL A 1 345 ? -1.463 18.017 11.145 1 12.979 345 VAL A CA 1
ATOM 2479 C C . VAL A 1 345 ? -1.499 19.391 10.478 1 13.79 345 VAL A C 1
ATOM 2480 O O . VAL A 1 345 ? -0.911 19.606 9.406 1 14.682 345 VAL A O 1
ATOM 2484 N N . ASP A 1 346 ? -2.239 20.287 11.127 1 14.431 346 ASP A N 1
ATOM 2485 C CA . ASP A 1 346 ? -2.443 21.615 10.559 1 14.674 346 ASP A CA 1
ATOM 2486 C C . ASP A 1 346 ? -2.009 22.596 11.635 1 15.324 346 ASP A C 1
ATOM 2487 O O . ASP A 1 346 ? -2.704 22.772 12.635 1 15.543 346 ASP A O 1
ATOM 2492 N N . ALA A 1 347 ? -0.842 23.215 11.437 1 14.488 347 ALA A N 1
ATOM 2493 C CA . ALA A 1 347 ? -0.193 23.999 12.469 1 15.198 347 ALA A CA 1
ATOM 2494 C C . ALA A 1 347 ? -1.078 25.202 12.828 1 15.069 347 ALA A C 1
ATOM 2495 O O . ALA A 1 347 ? -1.179 25.565 14.008 1 14.473 347 ALA A O 1
ATOM 2497 N N . LYS A 1 348 ? -1.645 25.833 11.804 1 15.096 348 LYS A N 1
ATOM 2498 C CA . LYS A 1 348 ? -2.464 27.032 12.034 1 15.817 348 LYS A CA 1
ATOM 2499 C C . LYS A 1 348 ? -3.784 26.66 12.714 1 15.17 348 LYS A C 1
ATOM 2500 O O . LYS A 1 348 ? -4.185 27.348 13.651 1 15.87 348 LYS A O 1
ATOM 2506 N N . ALA A 1 349 ? -4.443 25.576 12.263 1 14.623 349 ALA A N 1
ATOM 2507 C CA . ALA A 1 349 ? -5.703 25.214 12.897 1 15.674 349 ALA A CA 1
ATOM 2508 C C . ALA A 1 349 ? -5.494 24.83 14.365 1 15.281 349 ALA A C 1
ATOM 2509 O O . ALA A 1 349 ? -6.368 25.056 15.201 1 16.549 349 ALA A O 1
ATOM 2511 N N . ALA A 1 350 ? -4.358 24.184 14.682 1 15.114 350 ALA A N 1
ATOM 2512 C CA . ALA A 1 350 ? -4.091 23.802 16.065 1 14.577 350 ALA A CA 1
ATOM 2513 C C . ALA A 1 350 ? -3.936 25.052 16.947 1 15.828 350 ALA A C 1
ATOM 2514 O O . ALA A 1 350 ? -4.481 25.132 18.059 1 15.85 350 ALA A O 1
ATOM 2516 N N . LEU A 1 351 ? -3.153 26.022 16.458 1 16.909 351 LEU A N 1
ATOM 2517 C CA . LEU A 1 351 ? -2.978 27.272 17.179 1 17.904 351 LEU A CA 1
ATOM 2518 C C . LEU A 1 351 ? -4.312 27.999 17.373 1 18.864 351 LEU A C 1
ATOM 2519 O O . LEU A 1 351 ? -4.577 28.479 18.475 1 18.375 351 LEU A O 1
ATOM 2524 N N . ALA A 1 352 ? -5.113 28.088 16.307 1 16.722 352 ALA A N 1
ATOM 2525 C CA . ALA A 1 352 ? -6.373 28.846 16.348 1 19.023 352 ALA A CA 1
ATOM 2526 C C . ALA A 1 352 ? -7.295 28.267 17.425 1 21.525 352 ALA A C 1
ATOM 2527 O O . ALA A 1 352 ? -7.872 29.016 18.215 1 21.024 352 ALA A O 1
ATOM 2529 N N . ALA A 1 353 ? -7.389 26.936 17.503 1 17.293 353 ALA A N 1
ATOM 2530 C CA . ALA A 1 353 ? -8.281 26.285 18.46 1 20.248 353 ALA A CA 1
ATOM 2531 C C . ALA A 1 353 ? -7.734 26.436 19.877 1 19.061 353 ALA A C 1
ATOM 2532 O O . ALA A 1 353 ? -8.503 26.701 20.81 1 17.895 353 ALA A O 1
ATOM 2534 N N . ALA A 1 354 ? -6.419 26.248 20.053 1 17.546 354 ALA A N 1
ATOM 2535 C CA . ALA A 1 354 ? -5.798 26.368 21.386 1 17.495 354 ALA A CA 1
ATOM 2536 C C . ALA A 1 354 ? -5.996 27.762 21.978 1 20.086 354 ALA A C 1
ATOM 2537 O O . ALA A 1 354 ? -6.219 27.908 23.188 1 21.125 354 ALA A O 1
ATOM 2539 N N . LEU A 1 355 ? -5.959 28.769 21.127 1 19.508 355 LEU A N 1
ATOM 2540 C CA . LEU A 1 355 ? -6.017 30.143 21.583 1 21.921 355 LEU A CA 1
ATOM 2541 C C . LEU A 1 355 ? -7.454 30.658 21.642 1 26.732 355 LEU A C 1
ATOM 2542 O O . LEU A 1 355 ? -7.633 31.812 21.969 1 25.335 355 LEU A O 1
ATOM 2547 N N A GLU A 1 356 ? -8.431 29.783 21.365 0.48 27.907 356 GLU A N 1
ATOM 2548 N N B GLU A 1 356 ? -8.449 29.829 21.313 0.52 26.353 356 GLU A N 1
ATOM 2549 C CA A GLU A 1 356 ? -9.855 30.029 21.565 0.48 33.123 356 GLU A CA 1
ATOM 2550 C CA B GLU A 1 356 ? -9.827 30.295 21.36 0.52 30.412 356 GLU A CA 1
ATOM 2551 C C A GLU A 1 356 ? -10.536 30.105 20.19 0.48 37.222 356 GLU A C 1
ATOM 2552 C C B GLU A 1 356 ? -10.231 30.579 22.821 0.52 30.787 356 GLU A C 1
ATOM 2553 O O A GLU A 1 356 ? -10.313 31.127 19.516 0.48 38.503 356 GLU A O 1
ATOM 2554 O O B GLU A 1 356 ? -10.203 29.628 23.629 0.52 28.402 356 GLU A O 1
#

Radius of gyration: 18.16 Å; Cα contacts (8 Å, |Δi|>4): 1050; chains: 1; bounding box: 46×46×46 Å

Sequence (356 aa):
LAPNDPYYQQQAYQWHLHNATGGINAPSAWDVSQGEGVVVAVLDTGILPQHPDLVGNLLEGYDFISDAATSRRATNDRVPGAQDYGDWVENDNECYTGSVAEDSSWHGTHVAGTVAEQTNNGVGMAGVAHKAKVLPVRVLGKCGGYLSDIADAITWASGGTVAGVPANANPAEVINMSLGGSGSCDGTYQDAINGAISRGTTVVVAAGNETDNASKYRPASCDGVVTVGATRITGGITYYSNYGSRVDLSGPGGGGSVDGNPGGYVWQSGSDAATTPESGSYSYMGMGGTSMASPHVAAVAALVQSALIAAGKDPLAPAAMRTLLKETARRPFPVSIPTATPIGTGIVDAKAALAAALEE

Solvent-accessible surface area: 12985 Å² total; per-residue (Å²): 70,89,10,91,6,83,102,7,129,71,67,0,10,0,0,51,47,105,68,0,13,0,60,0,38,39,0,5,105,60,6,35,0,115,63,1,21,0,0,5,0,1,4,4,4,7,50,115,0,75,0,1,68,45,11,35,38,129,8,18,2,0,0,50,39,25,73,11,0,64,28,104,68,92,86,55,43,84,19,3,66,0,84,0,23,41,8,126,82,81,86,73,45,152,135,54,7,110,37,112,93,13,31,1,27,0,0,0,0,0,0,0,0,1,0,43,15,74,61,42,57,4,3,0,0,0,0,12,104,0,86,0,3,3,0,0,0,25,3,52,61,27,35,105,51,66,0,10,5,45,0,0,24,14,0,3,39,8,126,13,99,83,15,88,97,18,92,54,72,3,51,0,0,0,0,2,18,57,34,83,27,74,31,38,48,74,6,29,100,11,0,72,15,0,46,96,104,35,2,2,1,0,0,6,0,13,70,91,78,29,43,0,48,113,23,68,0,2,8,4,80,37,2,2,2,0,0,0,0,62,41,51,0,4,41,3,159,17,1,0,42,2,113,98,6,8,0,0,0,0,0,0,1,10,99,110,31,33,119,44,8,0,58,0,29,0,0,0,8,103,3,42,44,51,30,148,64,28,73,104,28,55,28,28,42,36,2,1,13,1,0,0,0,0,0,0,0,0,0,0,0,0,2,8,8,3,83,89,63,74,86,122,74,40,63,13,79,44,0,79,67,19,0,58,137,21,10,125,91,40,69,69,104,38,77,137,82,34,53,1,28,66,0,2,2,4,0,68,31,0,0,50,48,18,55,195

InterPro domains:
  IPR000209 Peptidase S8/S53 domain [PF00082] (183-481)
  IPR007280 Peptidase, C-terminal, archaeal/bacterial [PF04151] (536-603)
  IPR015500 Peptidase S8, subtilisin-related [PR00723] (183-202)
  IPR015500 Peptidase S8, subtilisin-related [PR00723] (251-264)
  IPR015500 Peptidase S8, subtilisin-related [PR00723] (436-452)
  IPR023827 Peptidase S8, subtilisin, Asp-active site [PS00136] (188-199)
  IPR023828 Peptidase S8, subtilisin, Ser-active site [PS00138] (437-447)
  IPR034176 Peptidase MprA-like catalytic domain [cd07496] (185-476)
  IPR036852 Peptidase S8/S53 domain superfamily [G3DSA:3.40.50.200] (151-508)
  IPR036852 Peptidase S8/S53 domain superfamily [SSF52743] (161-504)
  IPR050131 Subtilisin-like serine protease [PTHR43806] (27-479)